Protein AF-A0A2G9N830-F1 (afdb_monomer)

Radius of gyration: 36.09 Å; Cα contacts (8 Å, |Δi|>4): 238; chains: 1; bounding box: 78×47×108 Å

Sequence (292 aa):
MVKRFIRKFRTKELSTWIDKLTFFRIFVLWTSAVVIFGLLFFVFSGESSYLVYSQSNEHVSTMVDSIYFSFVTATTTGFGDVVPVGFFKIMSVFEVVFGLILLAFVTSKIVSIKQDVILNEVYDISFSEKINRMRASLLLLRQNINKVIDKAETNSIKKREASEIYTYISSFEDMLTEIMGLIGTPEKHQFKKVVDPLETELIFNSVLQTFERFNELMQTLDKQGFEWRREVTISVVHRCLELNKELFDRLNSSKSLPEKKIADLNVQKNKAVDMIKIALSHKNKPLQRKLL

Nearest PDB structures (foldseek):
  8gjg-assembly1_A  TM=5.302E-01  e=1.100E-02  synthetic construct
  8gji-assembly1_A  TM=6.241E-01  e=3.877E-02  synthetic construct
  7sqc-assembly1_1F  TM=3.397E-01  e=1.168E+00  Chlamydomonas reinhardtii
  7p5j-assembly1_B  TM=1.651E-01  e=8.285E+00  Homo sapiens

Secondary structure (DSSP, 8-state):
-HHHHHTTS-HHHHHHHHHHS-HHHHHHHHHHHHHHHHHHHHHT--SSSEEEETTT-PBP--HHHHHHHHHHHHTT---SSEEEETTHHHHHHHHHHHHHHHHHHHHHHHHHHHHHHHHHHHHHHHHHHHHHHHHHHHHHHHHHHHHHHHHHHTT---HHHHHHHHHHHHHHHHHHHHHHHHHS---S-TT-PPPPHHHHHHHHHHHHHHHHHHHHHHHHHHHHT-----HHHHHHHHHHHHHHHHHHHHHHHHT-S-HHHHHHHHHHHHHHHHHHHHHHH-----------

Solvent-accessible surface area (backbone atoms only — not comparable to full-atom values): 16207 Å² total; per-residue (Å²): 117,69,76,66,55,63,75,62,64,45,67,74,58,55,47,59,52,56,68,71,50,53,64,68,58,47,46,49,51,41,53,48,49,31,50,49,50,4,47,48,54,47,73,65,45,50,98,74,24,34,44,27,30,64,87,79,70,42,70,65,84,49,58,67,60,28,28,48,47,29,44,34,41,30,69,67,64,55,87,61,54,58,45,62,34,60,64,40,48,59,53,49,53,52,43,36,55,52,32,43,55,39,48,50,51,43,54,49,46,55,52,50,54,51,49,54,52,51,50,44,51,52,50,51,51,53,50,51,52,50,52,50,50,52,45,49,52,46,51,51,50,44,54,54,49,49,56,50,40,57,29,42,76,68,71,64,65,47,78,68,58,56,58,43,54,46,52,54,51,49,55,47,39,54,50,52,52,56,51,44,63,66,74,65,61,88,62,94,54,100,68,74,72,78,69,54,45,66,60,52,52,52,46,52,51,45,51,50,53,40,48,45,50,51,40,51,39,54,51,50,31,55,77,69,68,52,85,66,87,44,69,70,40,52,54,43,54,52,50,38,54,52,51,52,50,53,49,48,55,43,51,73,71,63,67,52,55,59,67,68,58,52,51,56,51,50,53,52,47,51,56,43,52,52,53,41,52,53,62,70,68,60,73,82,73,81,75,75,77,79,85,123

Structure (mmCIF, N/CA/C/O backbone):
data_AF-A0A2G9N830-F1
#
_entry.id   AF-A0A2G9N830-F1
#
loop_
_atom_site.group_PDB
_atom_site.id
_atom_site.type_symbol
_atom_site.label_atom_id
_atom_site.label_alt_id
_atom_site.label_comp_id
_atom_site.label_asym_id
_atom_site.label_entity_id
_atom_site.label_seq_id
_atom_site.pdbx_PDB_ins_code
_atom_site.Cartn_x
_atom_site.Cartn_y
_atom_site.Cartn_z
_atom_site.occupancy
_atom_site.B_iso_or_equiv
_atom_site.auth_seq_id
_atom_site.auth_comp_id
_atom_site.auth_asym_id
_atom_site.auth_atom_id
_atom_site.pdbx_PDB_model_num
ATOM 1 N N . MET A 1 1 ? 21.995 33.393 -14.613 1.00 45.75 1 MET A N 1
ATOM 2 C CA . MET A 1 1 ? 20.879 33.122 -15.550 1.00 45.75 1 MET A CA 1
ATOM 3 C C . MET A 1 1 ? 20.684 31.620 -15.820 1.00 45.75 1 MET A C 1
ATOM 5 O O . MET A 1 1 ? 19.560 31.151 -15.723 1.00 45.75 1 MET A O 1
ATOM 9 N N . VAL A 1 2 ? 21.755 30.833 -15.995 1.00 45.62 2 VAL A N 1
ATOM 10 C CA . VAL A 1 2 ? 21.713 29.364 -16.221 1.00 45.62 2 VAL A CA 1
ATOM 11 C C . VAL A 1 2 ? 21.149 28.548 -15.036 1.00 45.62 2 VAL A C 1
ATOM 13 O O . VAL A 1 2 ? 20.312 27.669 -15.226 1.00 45.62 2 VAL A O 1
ATOM 16 N N . LYS A 1 3 ? 21.489 28.901 -13.784 1.00 43.50 3 LYS A N 1
ATOM 17 C CA . LYS A 1 3 ? 20.999 28.193 -12.574 1.00 43.50 3 LYS A CA 1
ATOM 18 C C . LYS A 1 3 ? 19.473 28.253 -12.372 1.00 43.50 3 LYS A C 1
ATOM 20 O O . LYS A 1 3 ? 18.911 27.400 -11.692 1.00 43.50 3 LYS A O 1
ATOM 25 N N . ARG A 1 4 ? 18.790 29.241 -12.966 1.00 42.25 4 ARG A N 1
ATOM 26 C CA . ARG A 1 4 ? 17.325 29.411 -12.879 1.00 42.25 4 ARG A CA 1
ATOM 27 C C . ARG A 1 4 ? 16.584 28.657 -13.993 1.00 42.25 4 ARG A C 1
ATOM 29 O O . ARG A 1 4 ? 15.420 28.320 -13.812 1.00 42.25 4 ARG A O 1
ATOM 3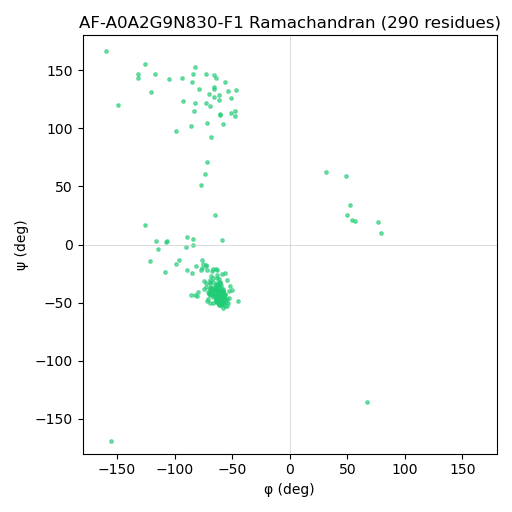6 N N . PHE A 1 5 ? 17.274 28.355 -15.094 1.00 39.09 5 PHE A N 1
ATOM 37 C CA . PHE A 1 5 ? 16.750 27.582 -16.221 1.00 39.09 5 PHE A CA 1
ATOM 38 C C . PHE A 1 5 ? 16.776 26.072 -15.922 1.00 39.09 5 PHE A C 1
ATOM 40 O O . PHE A 1 5 ? 15.784 25.381 -16.127 1.00 39.09 5 PHE A O 1
ATOM 47 N N . ILE A 1 6 ? 17.850 25.587 -15.287 1.00 48.31 6 ILE A N 1
ATOM 48 C CA . ILE A 1 6 ? 18.006 24.174 -14.892 1.00 48.31 6 ILE A CA 1
ATOM 49 C C . ILE A 1 6 ? 17.036 23.784 -13.762 1.00 48.31 6 ILE A C 1
ATOM 51 O O . ILE A 1 6 ? 16.488 22.689 -13.750 1.00 48.31 6 ILE A O 1
ATOM 55 N N . ARG A 1 7 ? 16.730 24.706 -12.841 1.00 43.94 7 ARG A N 1
ATOM 56 C CA . ARG A 1 7 ? 15.832 24.440 -11.702 1.00 43.94 7 ARG A CA 1
ATOM 57 C C . ARG A 1 7 ? 14.340 24.410 -12.078 1.00 43.94 7 ARG A C 1
ATOM 59 O O . ARG A 1 7 ? 13.524 23.961 -11.278 1.00 43.94 7 ARG A O 1
ATOM 66 N N . LYS A 1 8 ? 13.979 24.883 -13.280 1.00 40.59 8 LYS A N 1
ATOM 67 C CA . LYS A 1 8 ? 12.598 24.923 -13.799 1.00 40.59 8 LYS A CA 1
ATOM 68 C C . LYS A 1 8 ? 12.338 23.891 -14.905 1.00 40.59 8 LYS A C 1
ATOM 70 O O . LYS A 1 8 ? 11.203 23.794 -15.365 1.00 40.59 8 LYS A O 1
ATOM 75 N N . PHE A 1 9 ? 13.325 23.060 -15.258 1.00 45.34 9 PHE A N 1
ATOM 76 C CA . PHE A 1 9 ? 13.118 21.809 -15.999 1.00 45.34 9 PHE A CA 1
ATOM 77 C C . PHE A 1 9 ? 12.482 20.750 -15.071 1.00 45.34 9 PHE A C 1
ATOM 79 O O . PHE A 1 9 ? 13.057 19.733 -14.715 1.00 45.34 9 PHE A O 1
ATOM 86 N N . ARG A 1 10 ? 11.286 21.090 -14.579 1.00 50.09 10 ARG A N 1
ATOM 87 C CA . ARG A 1 10 ? 10.104 20.236 -14.430 1.00 50.09 10 ARG A CA 1
ATOM 88 C C . ARG A 1 10 ? 10.367 18.745 -14.162 1.00 50.09 10 ARG A C 1
ATOM 90 O O . ARG A 1 10 ? 9.899 17.890 -14.908 1.00 50.09 10 ARG A O 1
ATOM 97 N N . THR A 1 11 ? 11.015 18.421 -13.043 1.00 54.16 11 THR A N 1
ATOM 98 C CA . THR A 1 11 ? 11.140 17.031 -12.555 1.00 54.16 11 THR A CA 1
ATOM 99 C C . THR A 1 11 ? 9.781 16.330 -12.469 1.00 54.16 11 THR A C 1
ATOM 101 O O . THR A 1 11 ? 9.678 15.172 -12.845 1.00 54.16 11 THR A O 1
ATOM 104 N N . LYS A 1 12 ? 8.718 17.061 -12.099 1.00 51.84 12 LYS A N 1
ATOM 105 C CA . LYS A 1 12 ? 7.334 16.554 -12.051 1.00 51.84 12 LYS A CA 1
ATOM 106 C C . LYS A 1 12 ? 6.712 16.213 -13.408 1.00 51.84 12 LYS A C 1
ATOM 108 O O . LYS A 1 12 ? 5.749 15.459 -13.458 1.00 51.84 12 LYS A O 1
ATOM 113 N N . GLU A 1 13 ? 7.191 16.786 -14.505 1.00 58.47 13 GLU A N 1
ATOM 114 C CA . GLU A 1 13 ? 6.554 16.569 -15.812 1.00 58.47 13 GLU A CA 1
ATOM 115 C C . GLU A 1 13 ? 7.363 15.684 -16.746 1.00 58.47 13 GLU A C 1
ATOM 117 O O . GLU A 1 13 ? 6.780 15.022 -17.597 1.00 58.47 13 GLU A O 1
ATOM 122 N N . LEU A 1 14 ? 8.680 15.598 -16.543 1.00 60.91 14 LEU A N 1
ATOM 123 C CA . LEU A 1 14 ? 9.459 14.513 -17.126 1.00 60.91 14 LEU A CA 1
ATOM 124 C C . LEU A 1 14 ? 9.103 13.176 -16.452 1.00 60.91 14 LEU A C 1
ATOM 126 O O . LEU A 1 14 ? 8.906 12.188 -17.154 1.00 60.91 14 LEU A O 1
ATOM 130 N N . SER A 1 15 ? 8.939 13.158 -15.116 1.00 60.84 15 SER A N 1
ATOM 131 C CA . SER A 1 15 ? 8.539 11.947 -14.384 1.00 60.84 15 SER A CA 1
ATOM 132 C C . SER A 1 15 ? 7.180 11.439 -14.858 1.00 60.84 15 SER A C 1
ATOM 134 O O . SER A 1 15 ? 7.085 10.318 -15.333 1.00 60.84 15 SER A O 1
ATOM 136 N N . THR A 1 16 ? 6.155 12.299 -14.888 1.00 64.62 16 THR A N 1
ATOM 137 C CA . THR A 1 16 ? 4.801 11.888 -15.302 1.00 64.62 16 THR A CA 1
ATOM 138 C C . THR A 1 16 ? 4.716 11.438 -16.760 1.00 64.62 16 THR A C 1
ATOM 140 O O . THR A 1 16 ? 3.779 10.726 -17.122 1.00 64.62 16 THR A O 1
ATOM 143 N N . TRP A 1 17 ? 5.663 11.832 -17.615 1.00 68.56 17 TRP A N 1
ATOM 144 C CA . TRP A 1 17 ? 5.744 11.341 -18.989 1.00 68.56 17 TRP A CA 1
ATOM 145 C C . TRP A 1 17 ? 6.412 9.961 -19.070 1.00 68.56 17 TRP A C 1
ATOM 147 O O . TRP A 1 17 ? 5.877 9.066 -19.724 1.00 68.56 17 TRP A O 1
ATOM 157 N N . ILE A 1 18 ? 7.517 9.756 -18.345 1.00 68.31 18 ILE A N 1
ATOM 158 C CA . ILE A 1 18 ? 8.199 8.454 -18.222 1.00 68.31 18 ILE A CA 1
ATOM 159 C C . ILE A 1 18 ? 7.295 7.424 -17.517 1.00 68.31 18 ILE A C 1
ATOM 161 O O . ILE A 1 18 ? 7.262 6.248 -17.891 1.00 68.31 18 ILE A O 1
ATOM 165 N N . ASP A 1 19 ? 6.487 7.861 -16.552 1.00 69.81 19 ASP A N 1
ATOM 166 C CA . ASP A 1 19 ? 5.554 7.008 -15.815 1.00 69.81 19 ASP A CA 1
ATOM 167 C C . ASP A 1 19 ? 4.484 6.404 -16.736 1.00 69.81 19 ASP A C 1
ATOM 169 O O . ASP A 1 19 ? 4.162 5.219 -16.617 1.00 69.81 19 ASP A O 1
ATOM 173 N N . LYS A 1 20 ? 4.010 7.174 -17.725 1.00 76.69 20 LYS A N 1
ATOM 174 C CA . LYS A 1 20 ? 3.011 6.736 -18.719 1.00 76.69 20 LYS A CA 1
ATOM 175 C C . LYS A 1 20 ? 3.556 5.746 -19.746 1.00 76.69 20 LYS A C 1
ATOM 177 O O . LYS A 1 20 ? 2.777 5.035 -20.384 1.00 76.69 20 LYS A O 1
ATOM 182 N N . LEU A 1 21 ? 4.871 5.703 -19.949 1.00 82.06 21 LEU A N 1
ATOM 183 C CA . LEU A 1 21 ? 5.490 4.750 -20.860 1.00 82.06 21 LEU A CA 1
ATOM 184 C C . LEU A 1 21 ? 5.665 3.402 -20.157 1.00 82.06 21 LEU A C 1
ATOM 186 O O . LEU A 1 21 ? 6.321 3.282 -19.124 1.00 82.06 21 LEU A O 1
ATOM 190 N N . THR A 1 22 ? 5.077 2.357 -20.734 1.00 87.19 22 THR A N 1
ATOM 191 C CA . THR A 1 22 ? 5.283 0.976 -20.281 1.00 87.19 22 THR A CA 1
ATOM 192 C C . THR A 1 22 ? 6.733 0.556 -20.506 1.00 87.19 22 THR A C 1
ATOM 194 O O . THR A 1 22 ? 7.302 0.908 -21.542 1.00 87.19 22 THR A O 1
ATOM 197 N N . PHE A 1 23 ? 7.280 -0.278 -19.618 1.00 89.69 23 PHE A N 1
ATOM 198 C CA . PHE A 1 23 ? 8.624 -0.857 -19.754 1.00 89.69 23 PHE A CA 1
ATOM 199 C C . PHE A 1 23 ? 8.902 -1.389 -21.169 1.00 89.69 23 PHE A C 1
ATOM 201 O O . PHE A 1 23 ? 9.892 -1.008 -21.787 1.00 89.69 23 PHE A O 1
ATOM 208 N N . PHE A 1 24 ? 7.974 -2.179 -21.719 1.00 91.12 24 PHE A N 1
ATOM 209 C CA . PHE A 1 24 ? 8.122 -2.778 -23.046 1.00 91.12 24 PHE A CA 1
ATOM 210 C C . PHE A 1 24 ? 8.301 -1.736 -24.160 1.00 91.12 24 PHE A C 1
ATOM 212 O O . PHE A 1 24 ? 9.145 -1.907 -25.028 1.00 91.12 24 PHE A O 1
ATOM 219 N N . ARG A 1 25 ? 7.573 -0.612 -24.112 1.00 92.19 25 ARG A N 1
ATOM 220 C CA . ARG A 1 25 ? 7.726 0.475 -25.096 1.00 92.19 25 ARG A CA 1
ATOM 221 C C . ARG A 1 25 ? 9.110 1.116 -25.029 1.00 92.19 25 ARG A C 1
ATOM 223 O O . ARG A 1 25 ? 9.698 1.358 -26.072 1.00 92.19 25 ARG A O 1
ATOM 230 N N . ILE A 1 26 ? 9.633 1.377 -23.830 1.00 92.50 26 ILE A N 1
ATOM 231 C CA . ILE A 1 26 ? 10.968 1.978 -23.661 1.00 92.50 26 ILE A CA 1
ATOM 232 C C . ILE A 1 26 ? 12.048 1.000 -24.139 1.00 92.50 26 ILE A C 1
ATOM 234 O O . ILE A 1 26 ? 12.969 1.396 -24.846 1.00 92.50 26 ILE A O 1
ATOM 238 N N . PHE A 1 27 ? 11.898 -0.286 -23.817 1.00 94.31 27 PHE A N 1
ATOM 239 C CA . PHE A 1 27 ? 12.799 -1.338 -24.280 1.00 94.31 27 PHE A CA 1
ATOM 240 C C . PHE A 1 27 ? 12.792 -1.481 -25.811 1.00 94.31 27 PHE A C 1
ATOM 242 O O . PHE A 1 27 ? 13.849 -1.553 -26.437 1.00 94.31 27 PHE A O 1
ATOM 249 N N . VAL A 1 28 ? 11.610 -1.446 -26.436 1.00 95.62 28 VAL A N 1
ATOM 250 C CA . VAL A 1 28 ? 11.476 -1.443 -27.900 1.00 95.62 28 VAL A CA 1
ATOM 251 C C . VAL A 1 28 ? 12.093 -0.183 -28.512 1.00 95.62 28 VAL A C 1
ATOM 253 O O . VAL A 1 28 ? 12.787 -0.283 -29.514 1.00 95.62 28 VAL A O 1
ATOM 256 N N . LEU A 1 29 ? 11.921 0.994 -27.903 1.00 95.06 29 LEU A N 1
ATOM 257 C CA . LEU A 1 29 ? 12.567 2.220 -28.382 1.00 95.06 29 LEU A CA 1
ATOM 258 C C . LEU A 1 29 ? 14.095 2.116 -28.323 1.00 95.06 29 LEU A C 1
ATOM 260 O O . LEU A 1 29 ? 14.755 2.438 -29.307 1.00 95.06 29 LEU A O 1
ATOM 264 N N . TRP A 1 30 ? 14.653 1.615 -27.217 1.00 96.12 30 TRP A N 1
ATOM 265 C CA . TRP A 1 30 ? 16.096 1.411 -27.078 1.00 96.12 30 TRP A CA 1
ATOM 266 C C . TRP A 1 30 ? 16.636 0.420 -28.118 1.00 96.12 30 TRP A C 1
ATOM 268 O O . TRP A 1 30 ? 17.555 0.753 -28.860 1.00 96.12 30 TRP A O 1
ATOM 278 N N . THR A 1 31 ? 16.016 -0.757 -28.243 1.00 96.62 31 THR A N 1
ATOM 279 C CA . THR A 1 31 ? 16.423 -1.764 -29.243 1.00 96.62 31 THR A CA 1
ATOM 280 C C . THR A 1 31 ? 16.265 -1.255 -30.675 1.00 96.62 31 THR A C 1
ATOM 282 O O . THR A 1 31 ? 17.149 -1.471 -31.498 1.00 96.62 31 THR A O 1
ATOM 285 N N . SER A 1 32 ? 15.189 -0.522 -30.978 1.00 96.81 32 SER A N 1
ATOM 286 C CA . SER A 1 32 ? 14.999 0.083 -32.299 1.00 96.81 32 SER A CA 1
ATOM 287 C C . SER A 1 32 ? 16.062 1.133 -32.609 1.00 96.81 32 SER A C 1
ATOM 289 O O . SER A 1 32 ? 16.542 1.175 -33.735 1.00 96.81 32 SER A O 1
ATOM 291 N N . ALA A 1 33 ? 16.485 1.933 -31.622 1.00 96.56 33 ALA A N 1
ATOM 292 C CA . ALA A 1 33 ? 17.555 2.907 -31.802 1.00 96.56 33 ALA A CA 1
ATOM 293 C C . ALA A 1 33 ? 18.877 2.214 -32.156 1.00 96.56 33 ALA A C 1
ATOM 295 O O . ALA A 1 33 ? 19.518 2.623 -33.117 1.00 96.56 33 ALA A O 1
ATOM 296 N N . VAL A 1 34 ? 19.230 1.131 -31.453 1.00 97.69 34 VAL A N 1
ATOM 297 C CA . VAL A 1 34 ? 20.406 0.301 -31.776 1.00 97.69 34 VAL A CA 1
ATOM 298 C C . VAL A 1 34 ? 20.315 -0.236 -33.207 1.00 97.69 34 VAL A C 1
ATOM 300 O O . VAL A 1 34 ? 21.214 -0.045 -34.016 1.00 97.69 34 VAL A O 1
ATOM 303 N N . VAL A 1 35 ? 19.192 -0.847 -33.587 1.00 97.88 35 VAL A N 1
ATOM 304 C CA . VAL A 1 35 ? 19.038 -1.372 -34.955 1.00 97.88 35 VAL A CA 1
ATOM 305 C C . VAL A 1 35 ? 19.131 -0.255 -36.003 1.00 97.88 35 VAL A C 1
ATOM 307 O O . VAL A 1 35 ? 19.761 -0.448 -37.039 1.00 97.88 35 VAL A O 1
ATOM 310 N N . ILE A 1 36 ? 18.555 0.922 -35.737 1.00 97.94 36 ILE A N 1
ATOM 311 C CA . ILE A 1 36 ? 18.630 2.082 -36.634 1.00 97.94 36 ILE A CA 1
ATOM 312 C C . ILE A 1 36 ? 20.075 2.563 -36.780 1.00 97.94 36 ILE A C 1
ATOM 314 O O . ILE A 1 36 ? 20.516 2.751 -37.908 1.00 97.94 36 ILE A O 1
ATOM 318 N N . PHE A 1 37 ? 20.830 2.733 -35.692 1.00 97.38 37 PHE A N 1
ATOM 319 C CA . PHE A 1 37 ? 22.238 3.133 -35.780 1.00 97.38 37 PHE A CA 1
ATOM 320 C C . PHE A 1 37 ? 23.078 2.092 -36.524 1.00 97.38 37 PHE A C 1
ATOM 322 O O . PHE A 1 37 ? 23.812 2.463 -37.436 1.00 97.38 37 PHE A O 1
ATOM 329 N N . GLY A 1 38 ? 22.900 0.800 -36.239 1.00 97.50 38 GLY A N 1
ATOM 330 C CA . GLY A 1 38 ? 23.544 -0.281 -36.992 1.00 97.50 38 GLY A CA 1
ATOM 331 C C . GLY A 1 38 ? 23.243 -0.236 -38.494 1.00 97.50 38 GLY A C 1
ATOM 332 O O . GLY A 1 38 ? 24.150 -0.368 -39.315 1.00 97.50 38 GLY A O 1
ATOM 333 N N . LEU A 1 39 ? 21.986 0.029 -38.868 1.00 97.56 39 LEU A N 1
ATOM 334 C CA . LEU A 1 39 ? 21.589 0.242 -40.263 1.00 97.56 39 LEU A CA 1
ATOM 335 C C . LEU A 1 39 ? 22.222 1.502 -40.867 1.00 97.56 39 LEU A C 1
ATOM 337 O O . LEU A 1 39 ? 22.629 1.471 -42.025 1.00 97.56 39 LEU A O 1
ATOM 341 N N . LEU A 1 40 ? 22.335 2.593 -40.104 1.00 96.88 40 LEU A N 1
ATOM 342 C CA . LEU A 1 40 ? 23.008 3.813 -40.554 1.00 96.88 40 LEU A CA 1
ATOM 343 C C . LEU A 1 40 ? 24.497 3.549 -40.823 1.00 96.88 40 LEU A C 1
ATOM 345 O O . LEU A 1 40 ? 24.987 3.948 -41.876 1.00 96.88 40 LEU A O 1
ATOM 349 N N . PHE A 1 41 ? 25.203 2.836 -39.938 1.00 96.94 41 PHE A N 1
ATOM 350 C CA . PHE A 1 41 ? 26.601 2.450 -40.178 1.00 96.94 41 PHE A CA 1
ATOM 351 C C . PHE A 1 41 ? 26.751 1.579 -41.426 1.00 96.94 41 PHE A C 1
ATOM 353 O O . PHE A 1 41 ? 27.693 1.769 -42.188 1.00 96.94 41 PHE A O 1
ATOM 360 N N . PHE A 1 42 ? 25.814 0.659 -41.662 1.00 96.38 42 PHE A N 1
ATOM 361 C CA . PHE A 1 42 ? 25.848 -0.212 -42.832 1.00 96.38 42 PHE A CA 1
ATOM 362 C C . PHE A 1 42 ? 25.589 0.551 -44.142 1.00 96.38 42 PHE A C 1
ATOM 364 O O . PHE A 1 42 ? 26.368 0.443 -45.085 1.00 96.38 42 PHE A O 1
ATOM 371 N N . VAL A 1 43 ? 24.515 1.348 -44.204 1.00 96.00 43 VAL A N 1
ATOM 372 C CA . VAL A 1 43 ? 24.078 2.034 -45.436 1.00 96.00 43 VAL A CA 1
ATOM 373 C C . VAL A 1 43 ? 24.990 3.202 -45.810 1.00 96.00 43 VAL A C 1
ATOM 375 O O . VAL A 1 43 ? 25.223 3.433 -46.994 1.00 96.00 43 VAL A O 1
ATOM 378 N N . PHE A 1 44 ? 25.510 3.943 -44.828 1.00 94.50 44 PHE A N 1
ATOM 379 C CA . PHE A 1 44 ? 26.394 5.087 -45.077 1.00 94.50 44 PHE A CA 1
ATOM 380 C C . PHE A 1 44 ? 27.879 4.708 -45.156 1.00 94.50 44 PHE A C 1
ATOM 382 O O . PHE A 1 44 ? 28.725 5.601 -45.222 1.00 94.50 44 PHE A O 1
ATOM 389 N N . SER A 1 45 ? 28.208 3.412 -45.131 1.00 93.81 45 SER A N 1
ATOM 390 C CA . SER A 1 45 ? 29.586 2.949 -45.293 1.00 93.81 45 SER A CA 1
ATOM 391 C C . SER A 1 45 ? 30.079 3.272 -46.705 1.00 93.81 45 SER A C 1
ATOM 393 O O . SER A 1 45 ? 29.430 2.936 -47.696 1.00 93.81 45 SER A O 1
ATOM 395 N N . GLY A 1 46 ? 31.226 3.938 -46.804 1.00 90.19 46 GLY A N 1
ATOM 396 C CA . GLY A 1 46 ? 31.842 4.331 -48.069 1.00 90.19 46 GLY A CA 1
ATOM 397 C C . GLY A 1 46 ? 33.353 4.505 -47.937 1.00 90.19 46 GLY A C 1
ATOM 398 O O . GLY A 1 46 ? 33.943 4.159 -46.918 1.00 90.19 46 GLY A O 1
ATOM 399 N N . GLU A 1 47 ? 33.997 5.074 -48.957 1.00 85.00 47 GLU A N 1
ATOM 400 C CA . GLU A 1 47 ? 35.468 5.160 -49.022 1.00 85.00 47 GLU A CA 1
ATOM 401 C C . GLU A 1 47 ? 36.091 6.007 -47.898 1.00 85.00 47 GLU A C 1
ATOM 403 O O . GLU A 1 47 ? 37.189 5.718 -47.432 1.00 85.00 47 GLU A O 1
ATOM 408 N N . SER A 1 48 ? 35.396 7.051 -47.436 1.00 89.25 48 SER A N 1
ATOM 409 C CA . SER A 1 48 ? 35.923 8.000 -46.444 1.00 89.25 48 SER A CA 1
ATOM 410 C C . SER A 1 48 ? 35.471 7.729 -45.007 1.00 89.25 48 SER A C 1
ATOM 412 O O . SER A 1 48 ? 36.040 8.290 -44.069 1.00 89.25 48 SER A O 1
ATOM 414 N N . SER A 1 49 ? 34.416 6.935 -44.808 1.00 94.31 49 SER A N 1
ATOM 415 C CA . SER A 1 49 ? 33.830 6.639 -43.495 1.00 94.31 49 SER A CA 1
ATOM 416 C C . SER A 1 49 ? 33.231 5.241 -43.497 1.00 94.31 49 SER A C 1
ATOM 418 O O . SER A 1 49 ? 32.350 4.946 -44.300 1.00 94.31 49 SER A O 1
ATOM 420 N N . TYR A 1 50 ? 33.734 4.385 -42.614 1.00 96.38 50 TYR A N 1
ATOM 421 C CA . TYR A 1 50 ? 33.407 2.963 -42.574 1.00 96.38 50 TYR A CA 1
ATOM 422 C C . TYR A 1 50 ? 33.724 2.375 -41.195 1.00 96.38 50 TYR A C 1
ATOM 424 O O . TYR A 1 50 ? 34.406 2.996 -40.374 1.00 96.38 50 TYR A O 1
ATOM 432 N N . LEU A 1 51 ? 33.213 1.172 -40.940 1.00 97.25 51 LEU A N 1
ATOM 433 C CA . LEU A 1 51 ? 33.624 0.335 -39.814 1.00 97.25 51 LEU A CA 1
ATOM 434 C C . LEU A 1 51 ? 34.721 -0.632 -40.276 1.00 97.25 51 LEU A C 1
ATOM 436 O O . LEU A 1 51 ? 34.677 -1.127 -41.405 1.00 97.25 51 LEU A O 1
ATOM 440 N N . VAL A 1 52 ? 35.691 -0.908 -3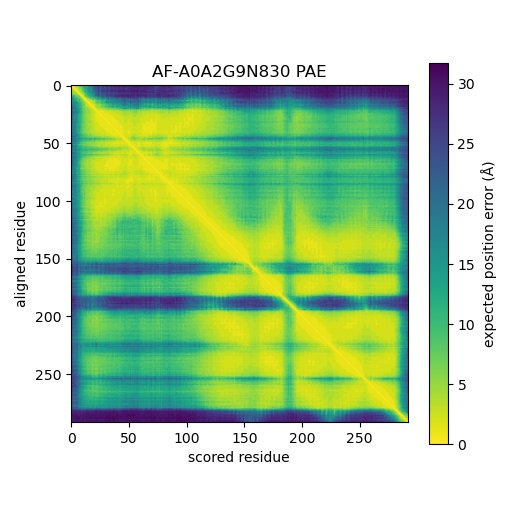9.407 1.00 96.88 52 VAL A N 1
ATOM 441 C CA . VAL A 1 52 ? 36.815 -1.808 -39.699 1.00 96.88 52 VAL A CA 1
ATOM 442 C C . VAL A 1 52 ? 37.014 -2.813 -38.568 1.00 96.88 52 VAL A C 1
ATOM 444 O O . VAL A 1 52 ? 36.848 -2.467 -37.396 1.00 96.88 52 VAL A O 1
ATOM 447 N N . TYR A 1 53 ? 37.389 -4.043 -38.916 1.00 97.06 53 TYR A N 1
ATOM 448 C CA . TYR A 1 53 ? 37.859 -5.032 -37.951 1.00 97.06 53 TYR A CA 1
ATOM 449 C C . TYR A 1 53 ? 39.263 -4.678 -37.466 1.00 97.06 53 TYR A C 1
ATOM 451 O O . TYR A 1 53 ? 40.202 -4.623 -38.257 1.00 97.06 53 TYR A O 1
ATOM 459 N N . SER A 1 54 ? 39.441 -4.498 -36.160 1.00 93.12 54 SER A N 1
ATOM 460 C CA . SER A 1 54 ? 40.711 -4.041 -35.580 1.00 93.12 54 SER A CA 1
ATOM 461 C C . SER A 1 54 ? 41.880 -5.008 -35.796 1.00 93.12 54 SER A C 1
ATOM 463 O O . SER A 1 54 ? 43.030 -4.582 -35.780 1.00 93.12 54 SER A O 1
ATOM 465 N N . GLN A 1 55 ? 41.611 -6.309 -35.971 1.00 92.06 55 GLN A N 1
ATOM 466 C CA . GLN A 1 55 ? 42.661 -7.319 -36.165 1.00 92.06 55 GLN A CA 1
ATOM 467 C C . GLN A 1 55 ? 43.102 -7.459 -37.627 1.00 92.06 55 GLN A C 1
ATOM 469 O O . GLN A 1 55 ? 44.298 -7.566 -37.886 1.00 92.06 55 GLN A O 1
ATOM 474 N N . SER A 1 56 ? 42.159 -7.475 -38.575 1.00 91.31 56 SER A N 1
ATOM 475 C CA . SER A 1 56 ? 42.459 -7.671 -40.002 1.00 91.31 56 SER A CA 1
ATOM 476 C C . SER A 1 56 ? 42.581 -6.362 -40.786 1.00 91.31 56 SER A C 1
ATOM 478 O O . SER A 1 56 ? 43.079 -6.373 -41.907 1.00 91.31 56 SER A O 1
ATOM 480 N N . ASN A 1 57 ? 42.155 -5.232 -40.209 1.00 89.38 57 ASN A N 1
ATOM 481 C CA . ASN A 1 57 ? 41.963 -3.952 -40.898 1.00 89.38 57 ASN A CA 1
ATOM 482 C C . ASN A 1 57 ? 41.039 -4.042 -42.130 1.00 89.38 57 ASN A C 1
ATOM 484 O O . ASN A 1 57 ? 41.066 -3.169 -42.998 1.00 89.38 57 ASN A O 1
ATOM 488 N N . GLU A 1 58 ? 40.200 -5.077 -42.207 1.00 92.38 58 GLU A N 1
ATOM 489 C CA . GLU A 1 58 ? 39.225 -5.249 -43.281 1.00 92.38 58 GLU A CA 1
ATOM 490 C C . GLU A 1 58 ? 37.943 -4.466 -42.995 1.00 92.38 58 GLU A C 1
ATOM 492 O O . GLU A 1 58 ? 37.508 -4.333 -41.846 1.00 92.38 58 GLU A O 1
ATOM 497 N N . HIS A 1 59 ? 37.314 -3.965 -44.058 1.00 93.50 59 HIS A N 1
ATOM 498 C CA . HIS A 1 59 ? 36.034 -3.272 -43.960 1.00 93.50 59 HIS A CA 1
ATOM 499 C C . HIS A 1 59 ? 34.935 -4.230 -43.498 1.00 93.50 59 HIS A C 1
ATOM 501 O O . HIS A 1 59 ? 34.766 -5.323 -44.044 1.00 93.50 59 HIS A O 1
ATOM 507 N N . VAL A 1 60 ? 34.128 -3.779 -42.541 1.00 94.06 60 VAL A N 1
ATOM 508 C CA . VAL A 1 60 ? 32.908 -4.489 -42.159 1.00 94.06 60 VAL A CA 1
ATOM 509 C C . VAL A 1 60 ? 31.907 -4.384 -43.307 1.00 94.06 60 VAL A C 1
ATOM 511 O O . VAL A 1 60 ? 31.498 -3.289 -43.693 1.00 94.06 60 VAL A O 1
ATOM 514 N N . SER A 1 61 ? 31.517 -5.533 -43.856 1.00 89.81 61 SER A N 1
ATOM 515 C CA . SER A 1 61 ? 30.643 -5.630 -45.032 1.00 89.81 61 SER A CA 1
ATOM 516 C C . SER A 1 61 ? 29.285 -6.265 -44.739 1.00 89.81 61 SER A C 1
ATOM 518 O O . SER A 1 61 ? 28.435 -6.313 -45.628 1.00 89.81 61 SER A O 1
ATOM 520 N N . THR A 1 62 ? 29.044 -6.735 -43.510 1.00 94.75 62 THR A N 1
ATOM 521 C CA . THR A 1 62 ? 27.758 -7.324 -43.126 1.00 94.75 62 THR A CA 1
ATOM 522 C C . THR A 1 62 ? 26.935 -6.366 -42.264 1.00 94.75 62 THR A C 1
ATOM 524 O O . THR A 1 62 ? 27.439 -5.647 -41.394 1.00 94.75 62 THR A O 1
ATOM 527 N N . MET A 1 63 ? 25.621 -6.372 -42.496 1.00 96.12 63 MET A N 1
ATOM 528 C CA . MET A 1 63 ? 24.661 -5.618 -41.686 1.00 96.12 63 MET A CA 1
ATOM 529 C C . MET A 1 63 ? 24.637 -6.115 -40.236 1.00 96.12 63 MET A C 1
ATOM 531 O O . MET A 1 63 ? 24.462 -5.320 -39.315 1.00 96.12 63 MET A O 1
ATOM 535 N N . VAL A 1 64 ? 24.822 -7.421 -40.028 1.00 97.00 64 VAL A N 1
ATOM 536 C CA . VAL A 1 64 ? 24.815 -8.036 -38.695 1.00 97.00 64 VAL A CA 1
ATOM 537 C C . VAL A 1 64 ? 25.972 -7.504 -37.857 1.00 97.00 64 VAL A C 1
ATOM 539 O O . VAL A 1 64 ? 25.743 -7.102 -36.721 1.00 97.00 64 VAL A O 1
ATOM 542 N N . ASP A 1 65 ? 27.171 -7.401 -38.429 1.00 97.06 65 ASP A N 1
ATOM 543 C CA . ASP A 1 65 ? 28.352 -6.888 -37.726 1.00 97.06 65 ASP A CA 1
ATOM 544 C C . ASP A 1 65 ? 28.246 -5.380 -37.443 1.00 97.06 65 ASP A C 1
ATOM 546 O O . ASP A 1 65 ? 28.713 -4.896 -36.412 1.00 97.06 65 ASP A O 1
ATOM 550 N N . SER A 1 66 ? 27.546 -4.631 -38.304 1.00 97.50 66 SER A N 1
ATOM 551 C CA . SER A 1 66 ? 27.238 -3.213 -38.058 1.00 97.50 66 SER A CA 1
ATOM 552 C C . SER A 1 66 ? 26.229 -3.027 -36.914 1.00 97.50 66 SER A C 1
ATOM 554 O O . SER A 1 66 ? 26.387 -2.133 -36.082 1.00 97.50 66 SER A O 1
ATOM 556 N N . ILE A 1 67 ? 25.208 -3.891 -36.826 1.00 97.94 67 ILE A N 1
ATOM 557 C CA . ILE A 1 67 ? 24.269 -3.923 -35.690 1.00 97.94 67 ILE A CA 1
ATOM 558 C C . ILE A 1 67 ? 24.969 -4.397 -34.417 1.00 97.94 67 ILE A C 1
ATOM 560 O O . ILE A 1 67 ? 24.700 -3.864 -33.343 1.00 97.94 67 ILE A O 1
ATOM 564 N N . TYR A 1 68 ? 25.878 -5.365 -34.520 1.00 98.00 68 TYR A N 1
ATOM 565 C CA . TYR A 1 68 ? 26.704 -5.808 -33.405 1.00 98.00 68 TYR A CA 1
ATOM 566 C C . TYR A 1 68 ? 27.545 -4.655 -32.852 1.00 98.00 68 TYR A C 1
ATOM 568 O O . TYR A 1 68 ? 27.455 -4.387 -31.654 1.00 98.00 68 TYR A O 1
ATOM 576 N N . PHE A 1 69 ? 28.270 -3.929 -33.716 1.00 98.12 69 PHE A N 1
ATOM 577 C CA . PHE A 1 69 ? 29.021 -2.730 -33.333 1.00 98.12 69 PHE A CA 1
ATOM 578 C C . PHE A 1 69 ? 28.115 -1.726 -32.611 1.00 98.12 69 PHE A C 1
ATOM 580 O O . PHE A 1 69 ? 28.408 -1.318 -31.488 1.00 98.12 69 PHE A O 1
ATOM 587 N N . SER A 1 70 ? 26.963 -1.416 -33.208 1.00 98.00 70 SER A N 1
ATOM 588 C CA . SER A 1 70 ? 25.978 -0.509 -32.623 1.00 98.00 70 SER A CA 1
ATOM 589 C C . SER A 1 70 ? 25.505 -0.961 -31.235 1.00 98.00 70 SER A C 1
ATOM 591 O O . SER A 1 70 ? 25.460 -0.174 -30.288 1.00 98.00 70 SER A O 1
ATOM 593 N N . PHE A 1 71 ? 25.222 -2.254 -31.063 1.00 98.00 71 PHE A N 1
ATOM 594 C CA . PHE A 1 71 ? 24.809 -2.814 -29.780 1.00 98.00 71 PHE A CA 1
ATOM 595 C C . PHE A 1 71 ? 25.899 -2.644 -28.718 1.00 98.00 71 PHE A C 1
ATOM 597 O O . PHE A 1 71 ? 25.620 -2.087 -27.657 1.00 98.00 71 PHE A O 1
ATOM 604 N N . VAL A 1 72 ? 27.140 -3.060 -29.001 1.00 97.69 72 VAL A N 1
ATOM 605 C CA . VAL A 1 72 ? 28.244 -2.975 -28.026 1.00 97.69 72 VAL A CA 1
ATOM 606 C C . VAL A 1 72 ? 28.660 -1.532 -27.733 1.00 97.69 72 VAL A C 1
ATOM 608 O O . VAL A 1 72 ? 29.137 -1.244 -26.632 1.00 97.69 72 VAL A O 1
ATOM 611 N N . THR A 1 73 ? 28.460 -0.610 -28.678 1.00 97.31 73 THR A N 1
ATOM 612 C CA . THR A 1 73 ? 28.642 0.831 -28.477 1.00 97.31 73 THR A CA 1
ATOM 613 C C . THR A 1 73 ? 27.531 1.416 -27.600 1.00 97.31 73 THR A C 1
ATOM 615 O O . THR A 1 73 ? 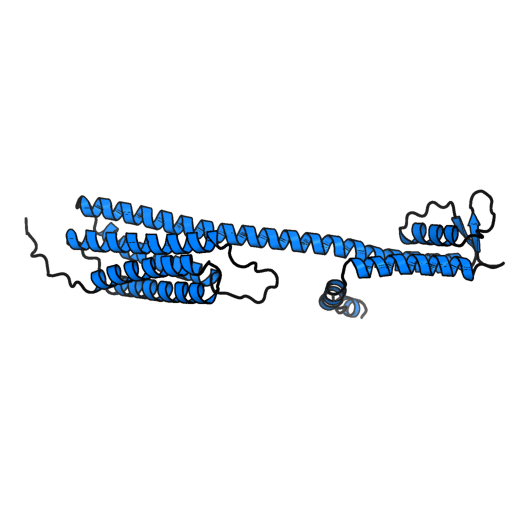27.829 2.081 -26.606 1.00 97.31 73 THR A O 1
ATOM 618 N N . ALA A 1 74 ? 26.260 1.122 -27.887 1.00 96.81 74 ALA A N 1
ATOM 619 C CA . ALA A 1 74 ? 25.111 1.620 -27.127 1.00 96.81 74 ALA A CA 1
ATOM 620 C C . ALA A 1 74 ? 25.039 1.071 -25.690 1.00 96.81 74 ALA A C 1
ATOM 622 O O . ALA A 1 74 ? 24.533 1.753 -24.796 1.00 96.81 74 ALA A O 1
ATOM 623 N N . THR A 1 75 ? 25.559 -0.137 -25.445 1.00 95.56 75 THR A N 1
ATOM 624 C CA . THR A 1 75 ? 25.710 -0.714 -24.097 1.00 95.56 75 THR A CA 1
ATOM 625 C C . THR A 1 75 ? 26.985 -0.265 -23.386 1.00 95.56 75 THR A C 1
ATOM 627 O O . THR A 1 75 ? 27.218 -0.675 -22.249 1.00 95.56 75 THR A O 1
ATOM 630 N N . THR A 1 76 ? 27.825 0.560 -24.022 1.00 94.88 76 THR A N 1
ATOM 631 C CA . THR A 1 76 ? 29.160 0.971 -23.539 1.00 94.88 76 THR A CA 1
ATOM 632 C C . THR A 1 76 ? 30.121 -0.178 -23.246 1.00 94.88 76 THR A C 1
ATOM 634 O O . THR A 1 76 ? 31.100 -0.007 -22.526 1.00 94.88 76 THR A O 1
ATOM 637 N N . THR A 1 77 ? 29.856 -1.355 -23.810 1.00 96.50 77 THR A N 1
ATOM 638 C CA . THR A 1 77 ? 30.740 -2.511 -23.674 1.00 96.50 77 THR A CA 1
ATOM 639 C C . THR A 1 77 ? 32.018 -2.300 -24.475 1.00 96.50 77 THR A C 1
ATOM 641 O O . THR A 1 77 ? 33.101 -2.514 -23.944 1.00 96.50 77 THR A O 1
ATOM 644 N N . GLY A 1 78 ? 31.880 -1.851 -25.729 1.00 93.62 78 GLY A N 1
ATOM 645 C CA . GLY A 1 78 ? 32.985 -1.393 -26.570 1.00 93.62 78 GLY A CA 1
ATOM 646 C C . GLY A 1 78 ? 34.183 -2.342 -26.615 1.00 93.62 78 GLY A C 1
ATOM 647 O O . GLY A 1 78 ? 35.285 -1.927 -26.270 1.00 93.62 78 GLY A O 1
ATOM 648 N N . PHE A 1 79 ? 33.985 -3.592 -27.048 1.00 96.19 79 PHE A N 1
ATOM 649 C CA . PHE A 1 79 ? 35.055 -4.601 -27.092 1.00 96.19 79 PHE A CA 1
ATOM 650 C C . PHE A 1 79 ? 36.288 -4.169 -27.904 1.00 96.19 79 PHE A C 1
ATOM 652 O O . PHE A 1 79 ? 37.388 -4.652 -27.644 1.00 96.19 79 PHE A O 1
ATOM 659 N N . GLY A 1 80 ? 36.118 -3.246 -28.857 1.00 94.44 80 GLY A N 1
ATOM 660 C CA . GLY A 1 80 ? 37.210 -2.680 -29.654 1.00 94.44 80 GLY A CA 1
ATOM 661 C C . GLY A 1 80 ? 37.678 -3.585 -30.794 1.00 94.44 80 GLY A C 1
ATOM 662 O O . GLY A 1 80 ? 38.692 -3.304 -31.423 1.00 94.44 80 GLY A O 1
ATOM 663 N N . ASP A 1 81 ? 36.944 -4.656 -31.070 1.00 96.31 81 ASP A N 1
ATOM 664 C CA . ASP A 1 81 ? 37.104 -5.570 -32.201 1.00 96.31 81 ASP A CA 1
ATOM 665 C C . ASP A 1 81 ? 36.611 -4.972 -33.526 1.00 96.31 81 ASP A C 1
ATOM 667 O O . ASP A 1 81 ? 37.193 -5.249 -34.574 1.00 96.31 81 ASP A O 1
ATOM 671 N N . VAL A 1 82 ? 35.599 -4.105 -33.466 1.00 97.38 82 VAL A N 1
ATOM 672 C CA . VAL A 1 82 ? 35.142 -3.260 -34.573 1.00 97.38 82 VAL A CA 1
ATOM 673 C C . VAL A 1 82 ? 35.258 -1.794 -34.168 1.00 97.38 82 VAL A C 1
ATOM 675 O O . VAL A 1 82 ? 34.808 -1.407 -33.087 1.00 97.38 82 VAL A O 1
ATOM 678 N N . VAL A 1 83 ? 35.857 -0.961 -35.025 1.00 96.75 83 VAL A N 1
ATOM 679 C CA . VAL A 1 83 ? 36.073 0.468 -34.740 1.00 96.75 83 VAL A CA 1
ATOM 680 C C . VAL A 1 83 ? 35.646 1.376 -35.900 1.00 96.75 83 VAL A C 1
ATOM 682 O O . VAL A 1 83 ? 35.778 0.999 -37.067 1.00 96.75 83 VAL A O 1
ATOM 685 N N . PRO A 1 84 ? 35.142 2.592 -35.610 1.00 97.25 84 PRO A N 1
ATOM 686 C CA . PRO A 1 84 ? 34.707 3.532 -36.634 1.00 97.25 84 PRO A CA 1
ATOM 687 C C . PRO A 1 84 ? 35.865 4.372 -37.184 1.00 97.25 84 PRO A C 1
ATOM 689 O O . PRO A 1 84 ? 36.714 4.888 -36.446 1.00 97.25 84 PRO A O 1
ATOM 692 N N . VAL A 1 85 ? 35.848 4.594 -38.496 1.00 96.00 85 VAL A N 1
ATOM 693 C CA . VAL A 1 85 ? 36.815 5.419 -39.229 1.00 96.00 85 VAL A CA 1
ATOM 694 C C . VAL A 1 85 ? 36.107 6.619 -39.864 1.00 96.00 85 VAL A C 1
ATOM 696 O O . VAL A 1 85 ? 34.938 6.557 -40.241 1.00 96.00 85 VAL A O 1
ATOM 699 N N . GLY A 1 86 ? 36.811 7.750 -39.955 1.00 95.94 86 GLY A N 1
ATOM 700 C CA . GLY A 1 86 ? 36.275 8.973 -40.555 1.00 95.94 86 GLY A CA 1
ATOM 701 C C . GLY A 1 86 ? 35.135 9.592 -39.741 1.00 95.94 86 GLY A C 1
ATOM 702 O O . GLY A 1 86 ? 35.209 9.695 -38.513 1.00 95.94 86 GLY A O 1
ATOM 703 N N . PHE A 1 87 ? 34.072 10.011 -40.430 1.00 94.56 87 PHE A N 1
ATOM 704 C CA . PHE A 1 87 ? 32.910 10.671 -39.831 1.00 94.56 87 PHE A CA 1
ATOM 705 C C . PHE A 1 87 ? 32.098 9.743 -38.915 1.00 94.56 87 PHE A C 1
ATOM 707 O O . PHE A 1 87 ? 31.429 10.219 -37.996 1.00 94.56 87 PHE A O 1
ATOM 714 N N . PHE A 1 88 ? 32.219 8.419 -39.077 1.00 96.88 88 PHE A N 1
ATOM 715 C CA . PHE A 1 88 ? 31.549 7.449 -38.205 1.00 96.88 88 PHE A CA 1
ATOM 716 C C . PHE A 1 88 ? 31.942 7.611 -36.734 1.00 96.88 88 PHE A C 1
ATOM 718 O O . PHE A 1 88 ? 31.118 7.342 -35.870 1.00 96.88 88 PHE A O 1
ATOM 725 N N . LYS A 1 89 ? 33.127 8.164 -36.428 1.00 96.06 89 LYS A N 1
ATOM 726 C CA . LYS A 1 89 ? 33.518 8.510 -35.049 1.00 96.06 89 LYS A CA 1
ATOM 727 C C . LYS A 1 89 ? 32.538 9.484 -34.391 1.00 96.06 89 LYS A C 1
ATOM 729 O O . LYS A 1 89 ? 32.205 9.322 -33.222 1.00 96.06 89 LYS A O 1
ATOM 734 N N . ILE A 1 90 ? 32.063 10.482 -35.139 1.00 96.25 90 ILE A N 1
ATOM 735 C CA . ILE A 1 90 ? 31.085 11.464 -34.651 1.00 96.25 90 ILE A CA 1
ATOM 736 C C . ILE A 1 90 ? 29.718 10.795 -34.485 1.00 96.25 90 ILE A C 1
ATOM 738 O O . ILE A 1 90 ? 29.041 11.024 -33.485 1.00 96.25 90 ILE A O 1
ATOM 742 N N . MET A 1 91 ? 29.331 9.927 -35.424 1.00 95.88 91 MET A N 1
ATOM 743 C CA . MET A 1 91 ? 28.079 9.174 -35.328 1.00 95.88 91 MET A CA 1
ATOM 744 C C . MET A 1 91 ? 28.058 8.251 -34.102 1.00 95.88 91 MET A C 1
ATOM 746 O O . MET A 1 91 ? 27.071 8.249 -33.370 1.00 95.88 91 MET A O 1
ATOM 750 N N . SER A 1 92 ? 29.168 7.568 -33.806 1.00 96.50 92 SER A N 1
ATOM 751 C CA . SER A 1 92 ? 29.326 6.761 -32.591 1.00 96.50 92 SER A CA 1
ATOM 752 C C . SER A 1 92 ? 29.225 7.598 -31.314 1.00 96.50 92 SER A C 1
ATOM 754 O O . SER A 1 92 ? 28.668 7.135 -30.326 1.00 96.50 92 SER A O 1
ATOM 756 N N . VAL A 1 93 ? 29.697 8.853 -31.311 1.00 96.56 93 VAL A N 1
ATOM 757 C CA . VAL A 1 93 ? 29.500 9.749 -30.154 1.00 96.56 93 VAL A CA 1
ATOM 758 C C . VAL A 1 93 ? 28.012 10.007 -29.913 1.00 96.56 93 VAL A C 1
ATOM 760 O O . VAL A 1 93 ? 27.554 9.917 -28.773 1.00 96.56 93 VAL A O 1
ATOM 763 N N . PHE A 1 94 ? 27.243 10.297 -30.966 1.00 96.12 94 PHE A N 1
ATOM 764 C CA . PHE A 1 94 ? 25.795 10.478 -30.833 1.00 96.12 94 PHE A CA 1
ATOM 765 C C . PHE A 1 94 ? 25.107 9.201 -30.361 1.00 96.12 94 PHE A C 1
ATOM 767 O O . PHE A 1 94 ? 24.285 9.254 -29.448 1.00 96.12 94 PHE A O 1
ATOM 774 N N . GLU A 1 95 ? 25.469 8.061 -30.938 1.00 96.62 95 GLU A N 1
ATOM 775 C CA . GLU A 1 95 ? 24.940 6.765 -30.539 1.00 96.62 95 GLU A CA 1
ATOM 776 C C . GLU A 1 95 ? 25.170 6.472 -29.056 1.00 96.62 95 GLU A C 1
ATOM 778 O O . GLU A 1 95 ? 24.220 6.113 -28.368 1.00 96.62 95 GLU A O 1
ATOM 783 N N . VAL A 1 96 ? 26.385 6.675 -28.536 1.00 96.69 96 VAL A N 1
ATOM 784 C CA . VAL A 1 96 ? 26.675 6.473 -27.108 1.00 96.69 96 VAL A CA 1
ATOM 785 C C . VAL A 1 96 ? 25.771 7.356 -26.250 1.00 96.69 96 VAL A C 1
ATOM 787 O O . VAL A 1 96 ? 25.191 6.882 -25.275 1.00 96.69 96 VAL A O 1
ATOM 790 N N . VAL A 1 97 ? 25.598 8.629 -26.620 1.00 95.94 97 VAL A N 1
ATOM 791 C CA . VAL A 1 97 ? 24.737 9.561 -25.876 1.00 95.94 97 VAL A CA 1
ATOM 792 C C . VAL A 1 97 ? 23.279 9.092 -25.879 1.00 95.94 97 VAL A C 1
ATOM 794 O O . VAL A 1 97 ? 22.665 9.001 -24.815 1.00 95.94 97 VAL A O 1
ATOM 797 N N . PHE A 1 98 ? 22.711 8.767 -27.043 1.00 94.06 98 PHE A N 1
ATOM 798 C CA . PHE A 1 98 ? 21.314 8.330 -27.141 1.00 94.06 98 PHE A CA 1
ATOM 799 C C . PHE A 1 98 ? 21.088 6.947 -26.521 1.00 94.06 98 PHE A C 1
ATOM 801 O O . PHE A 1 98 ? 20.121 6.760 -25.780 1.00 94.06 98 PHE A O 1
ATOM 808 N N . GLY A 1 99 ? 21.989 6.003 -26.785 1.00 94.19 99 GLY A N 1
ATOM 809 C CA . GLY A 1 99 ? 21.961 4.640 -26.266 1.00 94.19 99 GLY A CA 1
ATOM 810 C C . GLY A 1 99 ? 21.986 4.620 -24.744 1.00 94.19 99 GLY A C 1
ATOM 811 O O . GLY A 1 99 ? 21.124 3.985 -24.137 1.00 94.19 99 GLY A O 1
ATOM 812 N N . LEU A 1 100 ? 22.880 5.395 -24.122 1.00 95.19 100 LEU A N 1
ATOM 813 C CA . LEU A 1 100 ? 22.957 5.515 -22.667 1.00 95.19 100 LEU A CA 1
ATOM 814 C C . LEU A 1 100 ? 21.723 6.174 -22.052 1.00 95.19 100 LEU A C 1
ATOM 816 O O . LEU A 1 100 ? 21.225 5.689 -21.037 1.00 95.19 100 LEU A O 1
ATOM 820 N N . ILE A 1 101 ? 21.209 7.257 -22.645 1.00 93.81 101 ILE A N 1
ATOM 821 C CA . ILE A 1 101 ? 20.003 7.934 -22.137 1.00 93.81 101 ILE A CA 1
ATOM 822 C C . ILE A 1 101 ? 18.804 6.980 -22.165 1.00 93.81 101 ILE A C 1
ATOM 824 O O . ILE A 1 101 ? 18.084 6.849 -21.174 1.00 93.81 101 ILE A O 1
ATOM 828 N N . LEU A 1 102 ? 18.596 6.288 -23.286 1.00 92.56 102 LEU A N 1
ATOM 829 C CA . LEU A 1 102 ? 17.495 5.341 -23.436 1.00 92.56 102 LEU A CA 1
ATOM 830 C C . LEU A 1 102 ? 17.675 4.116 -22.525 1.00 92.56 102 LEU A C 1
ATOM 832 O O . LEU A 1 102 ? 16.708 3.688 -21.894 1.00 92.56 102 LEU A O 1
ATOM 836 N N . LEU A 1 103 ? 18.900 3.598 -22.378 1.00 93.81 103 LEU A N 1
ATOM 837 C CA . LEU A 1 103 ? 19.200 2.492 -21.465 1.00 93.81 103 LEU A CA 1
ATOM 838 C C . LEU A 1 103 ? 18.951 2.885 -20.002 1.00 93.81 103 LEU A C 1
ATOM 840 O O . LEU A 1 103 ? 18.370 2.109 -19.243 1.00 93.81 103 LEU A O 1
ATOM 844 N N . ALA A 1 104 ? 19.313 4.110 -19.611 1.00 93.06 104 ALA A N 1
ATOM 845 C CA . ALA A 1 104 ? 19.028 4.648 -18.284 1.00 93.06 104 ALA A CA 1
ATOM 846 C C . ALA A 1 104 ? 17.517 4.730 -18.005 1.00 93.06 104 ALA A C 1
ATOM 848 O O . ALA A 1 104 ? 17.079 4.478 -16.882 1.00 93.06 104 ALA A O 1
ATOM 849 N N . PHE A 1 105 ? 16.692 5.024 -19.015 1.00 91.94 105 PHE A N 1
ATOM 850 C CA . PHE A 1 105 ? 15.236 4.965 -18.864 1.00 91.94 105 PHE A CA 1
ATOM 851 C C . PHE A 1 105 ? 14.716 3.534 -18.702 1.00 91.94 105 PHE A C 1
ATOM 853 O O . PHE A 1 105 ? 13.812 3.315 -17.892 1.00 91.94 105 PHE A O 1
ATOM 860 N N . VAL A 1 106 ? 15.292 2.554 -19.409 1.00 91.62 106 VAL A N 1
ATOM 861 C CA . VAL A 1 106 ? 14.949 1.133 -19.225 1.00 91.62 106 VAL A CA 1
ATOM 862 C C . VAL A 1 106 ? 15.225 0.704 -17.782 1.00 91.62 106 VAL A C 1
ATOM 864 O O . VAL A 1 106 ? 14.328 0.183 -17.115 1.00 91.62 106 VAL A O 1
ATOM 867 N N . THR A 1 107 ? 16.431 0.961 -17.267 1.00 91.81 107 THR A N 1
ATOM 868 C CA . THR A 1 107 ? 16.810 0.561 -15.901 1.00 91.81 107 THR A CA 1
ATOM 869 C C . THR A 1 107 ? 16.024 1.326 -14.837 1.00 91.81 107 THR A C 1
ATOM 871 O O . THR A 1 107 ? 15.530 0.715 -13.888 1.00 91.81 107 THR A O 1
ATOM 874 N N . SER A 1 108 ? 15.803 2.631 -15.021 1.00 90.69 108 SER A N 1
ATOM 875 C CA . SER A 1 108 ? 14.964 3.444 -14.134 1.00 90.69 108 SER A CA 1
ATOM 876 C C . SER A 1 108 ? 13.535 2.903 -14.039 1.00 90.69 108 SER A C 1
ATOM 878 O O . SER A 1 108 ? 12.983 2.829 -12.939 1.00 90.69 108 SER A O 1
ATOM 880 N N . LYS A 1 109 ? 12.951 2.442 -15.154 1.00 88.62 109 LYS A N 1
ATOM 881 C CA . LYS A 1 109 ? 11.604 1.863 -15.143 1.00 88.62 109 LYS A CA 1
ATOM 882 C C . LYS A 1 109 ? 11.541 0.540 -14.380 1.00 88.62 109 LYS A C 1
ATOM 884 O O . LYS A 1 109 ? 10.568 0.311 -13.666 1.00 88.62 109 LYS A O 1
ATOM 889 N N . ILE A 1 110 ? 12.570 -0.306 -14.482 1.00 89.81 110 ILE A N 1
ATOM 890 C CA . ILE A 1 110 ? 12.661 -1.547 -13.691 1.00 89.81 110 ILE A CA 1
ATOM 891 C C . ILE A 1 110 ? 12.667 -1.218 -12.195 1.00 89.81 110 ILE A C 1
ATOM 893 O O . ILE A 1 110 ? 11.919 -1.826 -11.428 1.00 89.81 110 ILE A O 1
ATOM 897 N N . VAL A 1 111 ? 13.479 -0.239 -11.785 1.00 89.88 111 VAL A N 1
ATOM 898 C CA . VAL A 1 111 ? 13.564 0.197 -10.384 1.00 89.88 111 VAL A CA 1
ATOM 899 C C . VAL A 1 111 ? 12.225 0.754 -9.900 1.00 89.88 111 VAL A C 1
ATOM 901 O O . VAL A 1 111 ? 11.762 0.345 -8.840 1.00 89.88 111 VAL A O 1
ATOM 904 N N . SER A 1 112 ? 11.570 1.610 -10.688 1.00 87.12 112 SER A N 1
ATOM 905 C CA . SER A 1 112 ? 10.250 2.171 -10.359 1.00 87.12 112 SER A CA 1
ATOM 906 C C . SER A 1 112 ? 9.194 1.081 -10.154 1.00 87.12 112 SER A C 1
ATOM 908 O O . SER A 1 112 ? 8.510 1.098 -9.138 1.00 87.12 112 SER A O 1
ATOM 910 N N . ILE A 1 113 ? 9.126 0.070 -11.030 1.00 85.94 113 ILE A N 1
ATOM 911 C CA . ILE A 1 113 ? 8.183 -1.051 -10.865 1.00 85.94 113 ILE A CA 1
ATOM 912 C C . ILE A 1 113 ? 8.436 -1.794 -9.546 1.00 85.94 113 ILE A C 1
ATOM 914 O O . ILE A 1 113 ? 7.496 -2.154 -8.841 1.00 85.94 113 ILE A O 1
ATOM 918 N N . LYS A 1 114 ? 9.705 -2.035 -9.193 1.00 86.81 114 LYS A N 1
ATOM 919 C CA . LYS A 1 114 ? 10.053 -2.694 -7.926 1.00 86.81 114 LYS A CA 1
ATOM 920 C C . LYS A 1 114 ? 9.694 -1.831 -6.719 1.00 86.81 114 LYS A C 1
ATOM 922 O O . LYS A 1 114 ? 9.187 -2.366 -5.738 1.00 86.81 114 LYS A O 1
ATOM 927 N N . GLN A 1 115 ? 9.929 -0.524 -6.797 1.00 86.12 115 GLN A N 1
ATOM 928 C CA . GLN A 1 115 ? 9.556 0.424 -5.750 1.00 86.12 115 GLN A CA 1
ATOM 929 C C . GLN A 1 115 ? 8.044 0.464 -5.540 1.00 86.12 115 GLN A C 1
ATOM 931 O O . GLN A 1 115 ? 7.617 0.387 -4.395 1.00 86.12 115 GLN A O 1
ATOM 936 N N . ASP A 1 116 ? 7.248 0.493 -6.611 1.00 83.75 116 ASP A N 1
ATOM 937 C CA . ASP A 1 116 ? 5.785 0.487 -6.516 1.00 83.75 116 ASP A CA 1
ATOM 938 C C . ASP A 1 116 ? 5.267 -0.799 -5.851 1.00 83.75 116 ASP A C 1
ATOM 940 O O . ASP A 1 116 ? 4.382 -0.744 -5.001 1.00 83.75 116 ASP A O 1
ATOM 944 N N . VAL A 1 117 ? 5.849 -1.963 -6.177 1.00 81.88 117 VAL A N 1
ATOM 945 C CA . VAL A 1 117 ? 5.494 -3.242 -5.531 1.00 81.88 117 VAL A CA 1
ATOM 946 C C . VAL A 1 117 ? 5.834 -3.229 -4.041 1.00 81.88 117 VAL A C 1
ATOM 948 O O . VAL A 1 117 ? 4.989 -3.580 -3.224 1.00 81.88 117 VAL A O 1
ATOM 951 N N . ILE A 1 118 ? 7.048 -2.806 -3.679 1.00 83.00 118 ILE A N 1
ATOM 952 C CA . ILE A 1 118 ? 7.480 -2.742 -2.275 1.00 83.00 118 ILE A CA 1
ATOM 953 C C . ILE A 1 118 ? 6.618 -1.752 -1.491 1.00 83.00 118 ILE A C 1
ATOM 955 O O . ILE A 1 118 ? 6.216 -2.037 -0.370 1.00 83.00 118 ILE A O 1
ATOM 959 N N . LEU A 1 119 ? 6.330 -0.593 -2.075 1.00 83.50 119 LEU A N 1
ATOM 960 C CA . LEU A 1 119 ? 5.521 0.443 -1.452 1.00 83.50 119 LEU A CA 1
ATOM 961 C C . LEU A 1 119 ? 4.103 -0.065 -1.172 1.00 83.50 119 LEU A C 1
ATOM 963 O O . LEU A 1 119 ? 3.619 0.112 -0.058 1.00 83.50 119 LEU A O 1
ATOM 967 N N . ASN A 1 120 ? 3.480 -0.758 -2.128 1.00 80.44 120 ASN A N 1
ATOM 968 C CA . ASN A 1 120 ? 2.178 -1.397 -1.925 1.00 80.44 120 ASN A CA 1
ATOM 969 C C . ASN A 1 120 ? 2.204 -2.436 -0.802 1.00 80.44 120 ASN A C 1
ATOM 971 O O . ASN A 1 120 ? 1.338 -2.410 0.065 1.00 80.44 120 ASN A O 1
ATOM 975 N N . GLU A 1 121 ? 3.224 -3.293 -0.771 1.00 83.31 121 GLU A N 1
ATOM 976 C CA . GLU A 1 121 ? 3.381 -4.290 0.291 1.00 83.31 121 GLU A CA 1
ATOM 977 C C . GLU A 1 121 ? 3.552 -3.630 1.672 1.00 83.31 121 GLU A C 1
ATOM 979 O O . GLU A 1 121 ? 2.914 -4.022 2.645 1.00 83.31 121 GLU A O 1
ATOM 984 N N . VAL A 1 122 ? 4.365 -2.573 1.767 1.00 83.56 122 VAL A N 1
ATOM 985 C CA . VAL A 1 122 ? 4.563 -1.815 3.014 1.00 83.56 122 VAL A CA 1
ATOM 986 C C . VAL A 1 122 ? 3.267 -1.145 3.472 1.00 83.56 122 VAL A C 1
ATOM 988 O O . VAL A 1 122 ? 2.985 -1.127 4.674 1.00 83.56 122 VAL A O 1
ATOM 991 N N . TYR A 1 123 ? 2.471 -0.603 2.545 1.00 83.25 123 TYR A N 1
ATOM 992 C CA . TYR A 1 123 ? 1.155 -0.050 2.865 1.00 83.25 123 TYR A CA 1
ATOM 993 C C . TYR A 1 123 ? 0.198 -1.128 3.388 1.00 83.25 123 TYR A C 1
ATOM 995 O O . TYR A 1 123 ? -0.450 -0.887 4.410 1.00 83.25 123 TYR A O 1
ATOM 1003 N N . ASP A 1 124 ? 0.155 -2.306 2.757 1.00 81.00 124 ASP A N 1
ATOM 1004 C CA . ASP A 1 124 ? -0.674 -3.441 3.186 1.00 81.00 124 ASP A CA 1
ATOM 1005 C C . ASP A 1 124 ? -0.277 -3.911 4.599 1.00 81.00 124 ASP A C 1
ATOM 1007 O O . ASP A 1 124 ? -1.131 -4.014 5.485 1.00 81.00 124 ASP A O 1
ATOM 1011 N N . ILE A 1 125 ? 1.023 -4.091 4.862 1.00 85.31 125 ILE A N 1
ATOM 1012 C CA . ILE A 1 125 ? 1.542 -4.458 6.192 1.00 85.31 125 ILE A CA 1
ATOM 1013 C C . ILE A 1 125 ? 1.168 -3.396 7.233 1.00 85.31 125 ILE A C 1
ATOM 1015 O O . ILE A 1 125 ? 0.624 -3.717 8.289 1.00 85.31 125 ILE A O 1
ATOM 1019 N N . SER A 1 126 ? 1.409 -2.116 6.934 1.00 85.94 126 SER A N 1
ATOM 1020 C CA . SER A 1 126 ? 1.134 -1.007 7.860 1.00 85.94 126 SER A CA 1
ATOM 1021 C C . SER A 1 126 ? -0.354 -0.892 8.200 1.00 85.94 126 SER A C 1
ATOM 1023 O O . SER A 1 126 ? -0.724 -0.573 9.336 1.00 85.94 126 SER A O 1
ATOM 1025 N N . PHE A 1 127 ? -1.215 -1.141 7.211 1.00 84.50 127 PHE A N 1
ATOM 1026 C CA . PHE A 1 127 ? -2.658 -1.162 7.389 1.00 84.50 127 PHE A CA 1
ATOM 1027 C C . PHE A 1 127 ? -3.083 -2.331 8.290 1.00 84.50 127 PHE A C 1
ATOM 1029 O O . PHE A 1 127 ? -3.767 -2.101 9.293 1.00 84.50 127 PHE A O 1
ATOM 1036 N N . SER A 1 128 ? -2.609 -3.547 7.996 1.00 86.44 128 SER A N 1
ATOM 1037 C CA . SER A 1 128 ? -2.871 -4.748 8.800 1.00 86.44 128 SER A CA 1
ATOM 1038 C C . SER A 1 128 ? -2.415 -4.577 10.251 1.00 86.44 128 SER A C 1
ATOM 1040 O O . SER A 1 128 ? -3.162 -4.842 11.198 1.00 86.44 128 SER A O 1
ATOM 1042 N N . GLU A 1 129 ? -1.212 -4.041 10.468 1.00 89.50 129 GLU A N 1
ATOM 1043 C CA . GLU A 1 129 ? -0.712 -3.736 11.807 1.00 89.50 129 GLU A CA 1
ATOM 1044 C C . GLU A 1 129 ? -1.618 -2.757 12.553 1.00 89.50 129 GLU A C 1
ATOM 1046 O O . GLU A 1 129 ? -1.862 -2.929 13.749 1.00 89.50 129 GLU A O 1
ATOM 1051 N N . LYS A 1 130 ? -2.133 -1.726 11.872 1.00 89.62 130 LYS A N 1
ATOM 1052 C CA . LYS A 1 130 ? -3.036 -0.758 12.498 1.00 89.62 130 LYS A CA 1
ATOM 1053 C C . LYS A 1 130 ? -4.348 -1.418 12.928 1.00 89.62 130 LYS A C 1
ATOM 1055 O O . LYS A 1 130 ? -4.770 -1.201 14.064 1.00 89.62 130 LYS A O 1
ATOM 1060 N N . ILE A 1 131 ? -4.935 -2.274 12.090 1.00 90.12 131 ILE A N 1
ATOM 1061 C CA . ILE A 1 131 ? -6.120 -3.067 12.456 1.00 90.12 131 ILE A CA 1
ATOM 1062 C C . ILE A 1 131 ? -5.818 -3.990 13.642 1.00 90.12 131 ILE A C 1
ATOM 1064 O O . ILE A 1 131 ? -6.586 -4.041 14.605 1.00 90.12 131 ILE A O 1
ATOM 1068 N N . ASN A 1 132 ? -4.682 -4.687 13.624 1.00 92.50 132 ASN A N 1
ATOM 1069 C CA . ASN A 1 132 ? -4.290 -5.584 14.709 1.00 92.50 132 ASN A CA 1
ATOM 1070 C C . ASN A 1 132 ? -4.067 -4.839 16.031 1.00 92.50 132 ASN A C 1
ATOM 1072 O O . ASN A 1 132 ? -4.524 -5.313 17.073 1.00 92.50 132 ASN A O 1
ATOM 1076 N N . ARG A 1 133 ? -3.463 -3.643 16.001 1.00 94.56 133 ARG A N 1
ATOM 1077 C CA . ARG A 1 133 ? -3.343 -2.772 17.181 1.00 94.56 133 ARG A CA 1
ATOM 1078 C C . ARG A 1 133 ? -4.712 -2.375 17.732 1.00 94.56 133 ARG A C 1
ATOM 1080 O O . ARG A 1 133 ? -4.931 -2.515 18.930 1.00 94.56 133 ARG A O 1
ATOM 1087 N N . MET A 1 134 ? -5.654 -1.962 16.883 1.00 94.38 134 MET A N 1
ATOM 1088 C CA . MET A 1 134 ? -7.018 -1.623 17.319 1.00 94.38 134 MET A CA 1
ATOM 1089 C C . MET A 1 134 ? -7.733 -2.813 17.959 1.00 94.38 134 MET A C 1
ATOM 1091 O O . MET A 1 134 ? -8.338 -2.686 19.022 1.00 94.38 134 MET A O 1
ATOM 1095 N N . ARG A 1 135 ? -7.637 -3.997 17.345 1.00 95.50 135 ARG A N 1
ATOM 1096 C CA . ARG A 1 135 ? -8.213 -5.230 17.897 1.00 95.50 135 ARG A CA 1
ATOM 1097 C C . ARG A 1 135 ? -7.601 -5.587 19.249 1.00 95.50 135 ARG A C 1
ATOM 1099 O O . ARG A 1 135 ? -8.337 -5.972 20.156 1.00 95.50 135 ARG A O 1
ATOM 1106 N N . ALA A 1 136 ? -6.285 -5.439 19.394 1.00 97.12 136 ALA A N 1
ATOM 1107 C CA . ALA A 1 136 ? -5.593 -5.652 20.660 1.00 97.12 136 ALA A CA 1
ATOM 1108 C C . ALA A 1 136 ? -6.054 -4.649 21.731 1.00 97.12 136 ALA A C 1
ATOM 1110 O O . ALA A 1 136 ? -6.366 -5.060 22.847 1.00 97.12 136 ALA A O 1
ATOM 1111 N N . SER A 1 137 ? -6.196 -3.366 21.388 1.00 97.00 137 SER A N 1
ATOM 1112 C CA . SER A 1 137 ? -6.733 -2.343 22.295 1.00 97.00 137 SER A CA 1
ATOM 1113 C C . SER A 1 137 ? -8.170 -2.650 22.731 1.00 97.00 137 SER A C 1
ATOM 1115 O O . SER A 1 137 ? -8.478 -2.578 23.920 1.00 97.00 137 SER A O 1
ATOM 1117 N N . LEU A 1 138 ? -9.035 -3.086 21.807 1.00 97.81 138 LEU A N 1
ATOM 1118 C CA . LEU A 1 138 ? -10.395 -3.533 22.129 1.00 97.81 138 LEU A CA 1
ATOM 1119 C C . LEU A 1 138 ? -10.390 -4.765 23.044 1.00 97.81 138 LEU A C 1
ATOM 1121 O O . LEU A 1 138 ? -11.187 -4.839 23.977 1.00 97.81 138 LEU A O 1
ATOM 1125 N N . LEU A 1 139 ? -9.493 -5.725 22.810 1.00 97.62 139 LEU A N 1
ATOM 1126 C CA . LEU A 1 139 ? -9.342 -6.901 23.667 1.00 97.62 139 LEU A CA 1
ATOM 1127 C C . LEU A 1 139 ? -8.908 -6.514 25.087 1.00 97.62 139 LEU A C 1
ATOM 1129 O O . LEU A 1 139 ? -9.508 -6.984 26.052 1.00 97.62 139 LEU A O 1
ATOM 1133 N N . LEU A 1 140 ? -7.905 -5.643 25.222 1.00 97.25 140 LEU A N 1
ATOM 1134 C CA . LEU A 1 140 ? -7.433 -5.152 26.519 1.00 97.25 140 LEU A CA 1
ATOM 1135 C C . LEU A 1 140 ? -8.523 -4.365 27.252 1.00 97.25 140 LEU A C 1
ATOM 1137 O O . LEU A 1 140 ? -8.710 -4.544 28.456 1.00 97.25 140 LEU A O 1
ATOM 1141 N N . LEU A 1 141 ? -9.290 -3.544 26.529 1.00 96.88 141 LEU A N 1
ATOM 1142 C CA . LEU A 1 141 ? -10.450 -2.853 27.084 1.00 96.88 141 LEU A CA 1
ATOM 1143 C C . LEU A 1 141 ? -11.467 -3.853 27.651 1.00 96.88 141 LEU A C 1
ATOM 1145 O O . LEU A 1 141 ? -11.877 -3.709 28.800 1.00 96.88 141 LEU A O 1
ATOM 1149 N N . ARG A 1 142 ? -11.826 -4.898 26.892 1.00 96.94 142 ARG A N 1
ATOM 1150 C CA . ARG A 1 142 ? -12.729 -5.959 27.374 1.00 96.94 142 ARG A CA 1
ATOM 1151 C C . ARG A 1 142 ? -12.184 -6.666 28.614 1.00 96.94 142 ARG A C 1
ATOM 1153 O O . ARG A 1 142 ? -12.943 -6.920 29.541 1.00 96.94 142 ARG A O 1
ATOM 1160 N N . GLN A 1 143 ? -10.883 -6.949 28.668 1.00 96.12 143 GLN A N 1
ATOM 1161 C CA . GLN A 1 143 ? -10.257 -7.546 29.852 1.00 96.12 143 GLN A CA 1
ATOM 1162 C C . GLN A 1 143 ? -10.339 -6.627 31.079 1.00 96.12 143 GLN A C 1
ATOM 1164 O O . GLN A 1 143 ? -10.583 -7.105 32.184 1.00 96.12 143 GLN A O 1
ATOM 1169 N N . ASN A 1 144 ? -10.161 -5.316 30.902 1.00 93.25 144 ASN A N 1
ATOM 1170 C CA . ASN A 1 144 ? -10.311 -4.350 31.992 1.00 93.25 144 ASN A CA 1
ATOM 1171 C C . ASN A 1 144 ? -11.765 -4.251 32.466 1.00 93.25 144 ASN A C 1
ATOM 1173 O O . ASN A 1 144 ? -12.005 -4.248 33.670 1.00 93.25 144 ASN A O 1
ATOM 1177 N N . ILE A 1 145 ? -12.726 -4.262 31.537 1.00 94.25 145 ILE A N 1
ATOM 1178 C CA . ILE A 1 145 ? -14.158 -4.318 31.855 1.00 94.25 145 ILE A CA 1
ATOM 1179 C C . ILE A 1 145 ? -14.487 -5.581 32.658 1.00 94.25 145 ILE A C 1
ATOM 1181 O O . ILE A 1 145 ? -15.125 -5.473 33.701 1.00 94.25 145 ILE A O 1
ATOM 1185 N N . ASN A 1 146 ? -14.000 -6.753 32.237 1.00 94.62 146 ASN A N 1
ATOM 1186 C CA . ASN A 1 146 ? -14.228 -8.012 32.953 1.00 94.62 146 ASN A CA 1
ATOM 1187 C C . ASN A 1 146 ? -13.720 -7.948 34.402 1.00 94.62 146 ASN A C 1
ATOM 1189 O O . ASN A 1 146 ? -14.440 -8.327 35.315 1.00 94.62 146 ASN A O 1
ATOM 1193 N N . LYS A 1 147 ? -12.538 -7.365 34.649 1.00 91.81 147 LYS A N 1
ATOM 1194 C CA . LYS A 1 147 ? -12.036 -7.179 36.024 1.00 91.81 147 LYS A CA 1
ATOM 1195 C C . LYS A 1 147 ? -12.963 -6.315 36.881 1.00 91.81 147 LYS A C 1
ATOM 1197 O O . LYS A 1 147 ? -13.025 -6.510 38.093 1.00 91.81 147 LYS A O 1
ATOM 1202 N N . VAL A 1 148 ? -13.636 -5.328 36.287 1.00 90.81 148 VAL A N 1
ATOM 1203 C CA . VAL A 1 148 ? -14.622 -4.510 37.008 1.00 90.81 148 VAL A CA 1
ATOM 1204 C C . VAL A 1 148 ? -15.909 -5.289 37.245 1.00 90.81 148 VAL A C 1
ATOM 1206 O O . VAL A 1 148 ? -16.460 -5.180 38.335 1.00 90.81 148 VAL A O 1
ATOM 1209 N N . ILE A 1 149 ? -16.350 -6.110 36.289 1.00 92.00 149 ILE A N 1
ATOM 1210 C CA . ILE A 1 149 ? -17.483 -7.028 36.474 1.00 92.00 149 ILE A CA 1
ATOM 1211 C C . ILE A 1 149 ? -17.218 -7.953 37.672 1.00 92.00 149 ILE A C 1
ATOM 1213 O O . ILE A 1 149 ? -18.003 -7.943 38.617 1.00 92.00 149 ILE A O 1
ATOM 1217 N N . ASP A 1 150 ? -16.071 -8.636 37.713 1.00 91.75 150 ASP A N 1
ATOM 1218 C CA . ASP A 1 150 ? -15.708 -9.557 38.805 1.00 91.75 150 ASP A CA 1
ATOM 1219 C C . ASP A 1 150 ? -15.694 -8.856 40.181 1.00 91.75 150 ASP A C 1
ATOM 1221 O O . ASP A 1 150 ? -16.147 -9.382 41.206 1.00 91.75 150 ASP A O 1
ATOM 1225 N N . LYS A 1 151 ? -15.189 -7.617 40.227 1.00 89.38 151 LYS A N 1
ATOM 1226 C CA . LYS A 1 151 ? -15.204 -6.795 41.448 1.00 89.38 151 LYS A CA 1
ATOM 1227 C C . LYS A 1 151 ? -16.611 -6.351 41.842 1.00 89.38 151 LYS A C 1
ATOM 1229 O O . LYS A 1 151 ? -16.910 -6.280 43.036 1.00 89.38 151 LYS A O 1
ATOM 1234 N N . ALA A 1 152 ? -17.468 -6.036 40.869 1.00 87.62 152 ALA A N 1
ATOM 1235 C CA . ALA A 1 152 ? -18.860 -5.673 41.121 1.00 87.62 152 ALA A CA 1
ATOM 1236 C C . ALA A 1 152 ? -19.606 -6.849 41.756 1.00 87.62 152 ALA A C 1
ATOM 1238 O O . ALA A 1 152 ? -20.307 -6.666 42.747 1.00 87.62 152 ALA A O 1
ATOM 1239 N N . GLU A 1 153 ? -19.411 -8.057 41.225 1.00 88.44 153 GLU A N 1
ATOM 1240 C CA . GLU A 1 153 ? -20.049 -9.279 41.722 1.00 88.44 153 GLU A CA 1
ATOM 1241 C C . GLU A 1 153 ? -19.626 -9.636 43.148 1.00 88.44 153 GLU A C 1
ATOM 1243 O O . GLU A 1 153 ? -20.451 -10.085 43.942 1.00 88.44 153 GLU A O 1
ATOM 1248 N N . THR A 1 154 ? -18.369 -9.371 43.503 1.00 89.19 154 THR A N 1
ATOM 1249 C CA . THR A 1 154 ? -17.844 -9.564 44.866 1.00 89.19 154 THR A CA 1
ATOM 1250 C C . THR A 1 154 ? -18.119 -8.382 45.802 1.00 89.19 154 THR A C 1
ATOM 1252 O O . THR A 1 154 ? -17.648 -8.379 46.939 1.00 89.19 154 THR A O 1
ATOM 1255 N N . ASN A 1 155 ? -18.873 -7.376 45.343 1.00 79.69 155 ASN A N 1
ATOM 1256 C CA . ASN A 1 155 ? -19.190 -6.145 46.071 1.00 79.69 155 ASN A CA 1
ATOM 1257 C C . ASN A 1 155 ? -17.941 -5.418 46.618 1.00 79.69 155 ASN A C 1
ATOM 1259 O O . ASN A 1 155 ? -17.957 -4.816 47.691 1.00 79.69 155 ASN A O 1
ATOM 1263 N N . SER A 1 156 ? -16.832 -5.501 45.877 1.00 80.62 156 SER A N 1
ATOM 1264 C CA . SER A 1 156 ? -15.517 -4.977 46.265 1.00 80.62 156 SER A CA 1
ATOM 1265 C C . SER A 1 156 ? -15.115 -3.707 45.503 1.00 80.62 156 SER A C 1
ATOM 1267 O O . SER A 1 156 ? -14.017 -3.183 45.715 1.00 80.62 156 SER A O 1
ATOM 1269 N N . ILE A 1 157 ? -16.003 -3.185 44.644 1.00 80.56 157 ILE A N 1
ATOM 1270 C CA . ILE A 1 157 ? -15.758 -1.966 43.863 1.00 80.56 157 ILE A CA 1
ATOM 1271 C C . ILE A 1 157 ? -15.543 -0.762 44.778 1.00 80.56 157 ILE A C 1
ATOM 1273 O O . ILE A 1 157 ? -16.401 -0.364 45.568 1.00 80.56 157 ILE A O 1
ATOM 1277 N N . LYS A 1 158 ? -14.403 -0.101 44.592 1.00 80.44 158 LYS A N 1
ATOM 1278 C CA . LYS A 1 158 ? -14.103 1.192 45.206 1.00 80.44 158 LYS A CA 1
ATOM 1279 C C . LYS A 1 158 ? -14.733 2.323 44.394 1.00 80.44 158 LYS A C 1
ATOM 1281 O O . LYS A 1 158 ? -14.825 2.272 43.171 1.00 80.44 158 LYS A O 1
ATOM 1286 N N . LYS A 1 159 ? -15.053 3.444 45.051 1.00 72.44 159 LYS A N 1
ATOM 1287 C CA . LYS A 1 159 ? -15.613 4.651 44.401 1.00 72.44 159 LYS A CA 1
ATOM 1288 C C . LYS A 1 159 ? -14.760 5.181 43.230 1.00 72.44 159 LYS A C 1
ATOM 1290 O O . LYS A 1 159 ? -15.306 5.741 42.284 1.00 72.44 159 LYS A O 1
ATOM 1295 N N . ARG A 1 160 ? -13.434 4.992 43.287 1.00 73.00 160 ARG A N 1
ATOM 1296 C CA . ARG A 1 160 ? -12.499 5.307 42.190 1.00 73.00 160 ARG A CA 1
ATOM 1297 C C . ARG A 1 160 ? -12.732 4.415 40.966 1.00 73.00 160 ARG A C 1
ATOM 1299 O O . ARG A 1 160 ? -12.795 4.927 39.859 1.00 73.00 160 ARG A O 1
ATOM 1306 N N . GLU A 1 161 ? -12.954 3.125 41.164 1.00 73.50 161 GLU A N 1
ATOM 1307 C CA . GLU A 1 161 ? -13.196 2.161 40.081 1.00 73.50 161 GLU A CA 1
ATOM 1308 C C . GLU A 1 161 ? -14.556 2.419 39.409 1.00 73.50 161 GLU A C 1
ATOM 1310 O O . GLU A 1 161 ? -14.682 2.328 38.194 1.00 73.50 161 GLU A O 1
ATOM 1315 N N . ALA A 1 162 ? -15.554 2.897 40.162 1.00 68.06 162 ALA A N 1
ATOM 1316 C CA . ALA A 1 162 ? -16.815 3.368 39.579 1.00 68.06 162 ALA A CA 1
ATOM 1317 C C . ALA A 1 162 ? -16.637 4.594 38.655 1.00 68.06 162 ALA A C 1
ATOM 1319 O O . ALA A 1 162 ? -17.398 4.775 37.708 1.00 68.06 162 ALA A O 1
ATOM 1320 N N . SER A 1 163 ? -15.627 5.443 38.894 1.00 70.75 163 SER A N 1
ATOM 1321 C CA . SER A 1 163 ? -15.305 6.547 37.974 1.00 70.75 163 SER A CA 1
ATOM 1322 C C . SER A 1 163 ? -14.565 6.098 36.710 1.00 70.75 163 SER A C 1
ATOM 1324 O O . SER A 1 163 ? -14.632 6.794 35.700 1.00 70.75 163 SER A O 1
ATOM 1326 N N . GLU A 1 164 ? -13.934 4.920 36.724 1.00 80.44 164 GLU A N 1
ATOM 1327 C CA . GLU A 1 164 ? -13.222 4.356 35.567 1.00 80.44 164 GLU A CA 1
ATOM 1328 C C . GLU A 1 164 ? -14.183 3.851 34.478 1.00 80.44 164 GLU A C 1
ATOM 1330 O O . GLU A 1 164 ? -13.793 3.771 33.317 1.00 80.44 164 GLU A O 1
ATOM 1335 N N . ILE A 1 165 ? -15.461 3.611 34.807 1.00 85.38 165 ILE A N 1
ATOM 1336 C CA . ILE A 1 165 ? -16.502 3.217 33.839 1.00 85.38 165 ILE A CA 1
ATOM 1337 C C . ILE A 1 165 ? -16.612 4.241 32.705 1.00 85.38 165 ILE A C 1
ATOM 1339 O O . ILE A 1 165 ? -16.627 3.871 31.532 1.00 85.38 165 ILE A O 1
ATOM 1343 N N . TYR A 1 166 ? -16.656 5.530 33.054 1.00 89.75 166 TYR A N 1
ATOM 1344 C CA . TYR A 1 166 ? -16.666 6.607 32.066 1.00 89.75 166 TYR A CA 1
ATOM 1345 C C . TYR A 1 166 ? -15.423 6.541 31.172 1.00 89.75 166 TYR A C 1
ATOM 1347 O O . TYR A 1 166 ? -15.545 6.607 29.951 1.00 89.75 166 TYR A O 1
ATOM 1355 N N . THR A 1 167 ? -14.244 6.350 31.770 1.00 91.81 167 THR A N 1
ATOM 1356 C CA . THR A 1 167 ? -12.972 6.257 31.044 1.00 91.81 167 THR A CA 1
ATOM 1357 C C . THR A 1 167 ? -12.982 5.107 30.043 1.00 91.81 167 THR A C 1
ATOM 1359 O O . THR A 1 167 ? -12.575 5.303 28.905 1.00 91.81 167 THR A O 1
ATOM 1362 N N . TYR A 1 168 ? -13.501 3.933 30.412 1.00 93.94 168 TYR A N 1
ATOM 1363 C CA . TYR A 1 168 ? -13.587 2.795 29.494 1.00 93.94 168 TYR A CA 1
ATOM 1364 C C . TYR A 1 168 ? -14.505 3.067 28.305 1.00 93.94 168 TYR A C 1
ATOM 1366 O O . TYR A 1 168 ? -14.138 2.760 27.172 1.00 93.94 168 TYR A O 1
ATOM 1374 N N . ILE A 1 169 ? -15.679 3.657 28.544 1.00 94.38 169 ILE A N 1
ATOM 1375 C CA . ILE A 1 169 ? -16.626 3.982 27.469 1.00 94.38 169 ILE A CA 1
ATOM 1376 C C . ILE A 1 169 ? -16.038 5.081 26.570 1.00 94.38 169 ILE A C 1
ATOM 1378 O O . ILE A 1 169 ? -16.144 4.979 25.353 1.00 94.38 169 ILE A O 1
ATOM 1382 N N . SER A 1 170 ? -15.346 6.073 27.142 1.00 94.88 170 SER A N 1
ATOM 1383 C CA . SER A 1 170 ? -14.649 7.119 26.380 1.00 94.88 170 SER A CA 1
ATOM 1384 C C . SER A 1 170 ? -13.521 6.540 25.523 1.00 94.88 170 SER A C 1
ATOM 1386 O O . SER A 1 170 ? -13.445 6.832 24.339 1.00 94.88 170 SER A O 1
ATOM 1388 N N . SER A 1 171 ? -12.689 5.647 26.072 1.00 95.19 171 SER A N 1
ATOM 1389 C CA . SER A 1 171 ? -11.659 4.947 25.293 1.00 95.19 171 SER A CA 1
ATOM 1390 C C . SER A 1 171 ? -12.256 4.108 24.164 1.00 95.19 171 SER A C 1
ATOM 1392 O O . SER A 1 171 ? -11.637 3.950 23.113 1.00 95.19 171 SER A O 1
ATOM 1394 N N . PHE A 1 172 ? -13.454 3.552 24.360 1.00 97.31 172 PHE A N 1
ATOM 1395 C CA . PHE A 1 172 ? -14.157 2.856 23.291 1.00 97.31 172 PHE A CA 1
ATOM 1396 C C . PHE A 1 172 ? -14.660 3.805 22.206 1.00 97.31 172 PHE A C 1
ATOM 1398 O O . PHE A 1 172 ? -14.506 3.487 21.031 1.00 97.31 172 PHE A O 1
ATOM 1405 N N . GLU A 1 173 ? -15.199 4.967 22.581 1.00 97.25 173 GLU A N 1
ATOM 1406 C CA . GLU A 1 173 ? -15.579 6.032 21.645 1.00 97.25 173 GLU A CA 1
ATOM 1407 C C . GLU A 1 173 ? -14.391 6.439 20.755 1.00 97.25 173 GLU A C 1
ATOM 1409 O O . GLU A 1 173 ? -14.516 6.481 19.526 1.00 97.25 173 GLU A O 1
ATOM 1414 N N . ASP A 1 174 ? -13.220 6.651 21.362 1.00 96.31 174 ASP A N 1
ATOM 1415 C CA . ASP A 1 174 ? -11.985 6.994 20.650 1.00 96.31 174 ASP A CA 1
ATOM 1416 C C . ASP A 1 174 ? -11.593 5.891 19.652 1.00 96.31 174 ASP A C 1
ATOM 1418 O O . ASP A 1 174 ? -11.314 6.167 18.482 1.00 96.31 174 ASP A O 1
ATOM 1422 N N . MET A 1 175 ? -11.643 4.622 20.076 1.00 95.94 175 MET A N 1
ATOM 1423 C CA . MET A 1 175 ? -11.350 3.481 19.200 1.00 95.94 175 MET A CA 1
ATOM 1424 C C . MET A 1 175 ? -12.354 3.348 18.050 1.00 95.94 175 MET A C 1
ATOM 1426 O O . MET A 1 175 ? -11.946 3.076 16.923 1.00 95.94 175 MET A O 1
ATOM 1430 N N . LEU A 1 176 ? -13.654 3.554 18.293 1.00 96.00 176 LEU A N 1
ATOM 1431 C CA . LEU A 1 176 ? -14.674 3.539 17.238 1.00 96.00 176 LEU A CA 1
ATOM 1432 C C . LEU A 1 176 ? -14.417 4.639 16.205 1.00 96.00 176 LEU A C 1
ATOM 1434 O O . LEU A 1 176 ? -14.522 4.388 15.005 1.00 96.00 176 LEU A O 1
ATOM 1438 N N . THR A 1 177 ? -14.023 5.828 16.660 1.00 93.88 177 THR A N 1
ATOM 1439 C CA . THR A 1 177 ? -13.657 6.955 15.794 1.00 93.88 177 THR A CA 1
ATOM 1440 C C . THR A 1 177 ? -12.416 6.639 14.956 1.00 93.88 177 THR A C 1
ATOM 1442 O O . THR A 1 177 ? -12.377 6.914 13.755 1.00 93.88 177 THR A O 1
ATOM 1445 N N . GLU A 1 178 ? -11.406 6.000 15.549 1.00 92.19 178 GLU A N 1
ATOM 1446 C CA . GLU A 1 178 ? -10.198 5.606 14.824 1.00 92.19 178 GLU A CA 1
ATOM 1447 C C . GLU A 1 178 ? -10.492 4.527 13.762 1.00 92.19 178 GLU A C 1
ATOM 1449 O O . GLU A 1 178 ? -10.021 4.625 12.623 1.00 92.19 178 GLU A O 1
ATOM 1454 N N . ILE A 1 179 ? -11.329 3.537 14.099 1.00 92.12 179 ILE A N 1
ATOM 1455 C CA . ILE A 1 179 ? -11.812 2.503 13.168 1.00 92.12 179 ILE A CA 1
ATOM 1456 C C . ILE A 1 179 ? -12.625 3.144 12.032 1.00 92.12 179 ILE A C 1
ATOM 1458 O O . ILE A 1 179 ? -12.445 2.794 10.863 1.00 92.12 179 ILE A O 1
ATOM 1462 N N . MET A 1 180 ? -13.467 4.132 12.344 1.00 88.19 180 MET A N 1
ATOM 1463 C CA . MET A 1 180 ? -14.259 4.878 11.362 1.00 88.19 180 MET A CA 1
ATOM 1464 C C . MET A 1 180 ? -13.379 5.526 10.289 1.00 88.19 180 MET A C 1
ATOM 1466 O O . MET A 1 180 ? -13.690 5.452 9.094 1.00 88.19 180 MET A O 1
ATOM 1470 N N . GLY A 1 181 ? -12.256 6.123 10.702 1.00 83.94 181 GLY A N 1
ATOM 1471 C CA . GLY A 1 181 ? -11.279 6.732 9.798 1.00 83.94 181 GLY A CA 1
ATOM 1472 C C . GLY A 1 181 ? -10.643 5.737 8.819 1.00 83.94 181 GLY A C 1
ATOM 1473 O O . GLY A 1 181 ? -10.313 6.111 7.691 1.00 83.94 181 GLY A O 1
ATOM 1474 N N . LEU A 1 182 ? -10.518 4.464 9.211 1.00 81.19 182 LEU A N 1
ATOM 1475 C CA . LEU A 1 182 ? -9.962 3.408 8.361 1.00 81.19 182 LEU A CA 1
ATOM 1476 C C . LEU A 1 182 ? -10.969 2.821 7.373 1.00 81.19 182 LEU A C 1
ATOM 1478 O O . LEU A 1 182 ? -10.621 2.620 6.209 1.00 81.19 182 LEU A O 1
ATOM 1482 N N . ILE A 1 183 ? -12.198 2.561 7.824 1.00 75.25 183 ILE A N 1
ATOM 1483 C CA . ILE A 1 183 ? -13.196 1.786 7.068 1.00 75.25 183 ILE A CA 1
ATOM 1484 C C . ILE A 1 183 ? -13.926 2.637 6.010 1.00 75.25 183 ILE A C 1
ATOM 1486 O O . ILE A 1 183 ? -14.477 2.088 5.061 1.00 75.25 183 ILE A O 1
ATOM 1490 N N . GLY A 1 184 ? -13.895 3.974 6.107 1.00 59.06 184 GLY A N 1
ATOM 1491 C CA . GLY A 1 184 ? -14.682 4.852 5.224 1.00 59.06 184 GLY A CA 1
ATOM 1492 C C . GLY A 1 184 ? -13.941 5.939 4.458 1.00 59.06 184 GLY A C 1
ATOM 1493 O O . GLY A 1 184 ? -14.591 6.856 3.970 1.00 59.06 184 GLY A O 1
ATOM 1494 N N . THR A 1 185 ? -12.618 5.876 4.325 1.00 53.47 185 THR A N 1
ATOM 1495 C CA . THR A 1 185 ? -11.896 6.777 3.415 1.00 53.47 185 THR A CA 1
ATOM 1496 C C . THR A 1 185 ? -11.590 6.069 2.091 1.00 53.47 185 THR A C 1
ATOM 1498 O O . THR A 1 185 ? -10.585 5.352 1.993 1.00 53.47 185 THR A O 1
ATOM 1501 N N . PRO A 1 186 ? -12.405 6.270 1.035 1.00 48.44 186 PRO A N 1
ATOM 1502 C CA . PRO A 1 186 ? -11.949 6.100 -0.336 1.00 48.44 186 PRO A CA 1
ATOM 1503 C C . PRO A 1 186 ? -11.012 7.273 -0.659 1.00 48.44 186 PRO A C 1
ATOM 1505 O O . PRO A 1 186 ? -11.365 8.211 -1.373 1.00 48.44 186 PRO A O 1
ATOM 1508 N N . GLU A 1 187 ? -9.821 7.286 -0.062 1.00 45.38 187 GLU A N 1
ATOM 1509 C CA . GLU A 1 187 ? -8.791 8.227 -0.486 1.00 45.38 187 GLU A CA 1
ATOM 1510 C C . GLU A 1 187 ? -8.359 7.876 -1.910 1.00 45.38 187 GLU A C 1
ATOM 1512 O O . GLU A 1 187 ? -8.154 6.714 -2.255 1.00 45.38 187 GLU A O 1
ATOM 1517 N N . LYS A 1 188 ? -8.229 8.913 -2.742 1.00 42.47 188 LYS A N 1
ATOM 1518 C CA . LYS A 1 188 ? -7.904 8.889 -4.178 1.00 42.47 188 LYS A CA 1
ATOM 1519 C C . LYS A 1 188 ? -6.493 8.361 -4.499 1.00 42.47 188 LYS A C 1
ATOM 1521 O O . LYS A 1 188 ? -5.901 8.756 -5.503 1.00 42.47 188 LYS A O 1
ATOM 1526 N N . HIS A 1 189 ? -5.901 7.535 -3.649 1.00 40.59 189 HIS A N 1
ATOM 1527 C CA . HIS 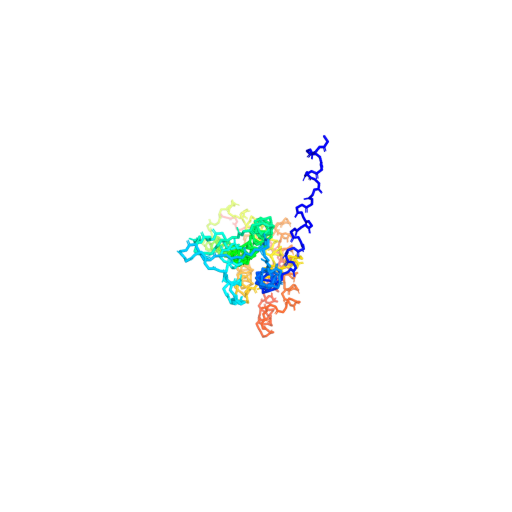A 1 189 ? -4.578 6.976 -3.878 1.00 40.59 189 HIS A CA 1
ATOM 1528 C C . HIS A 1 189 ? -4.726 5.626 -4.572 1.00 40.59 189 HIS A C 1
ATOM 1530 O O . HIS A 1 189 ? -5.404 4.730 -4.079 1.00 40.59 189 HIS A O 1
ATOM 1536 N N . GLN A 1 190 ? -4.087 5.507 -5.740 1.00 43.19 190 GLN A N 1
ATOM 1537 C CA . GLN A 1 190 ? -4.108 4.357 -6.660 1.00 43.19 190 GLN A CA 1
ATOM 1538 C C . GLN A 1 190 ? -3.617 3.030 -6.042 1.00 43.19 190 GLN A C 1
ATOM 1540 O O . GLN A 1 190 ? -3.541 2.023 -6.736 1.00 43.19 190 GLN A O 1
ATOM 1545 N N . PHE A 1 191 ? -3.309 3.030 -4.747 1.00 44.84 191 PHE A N 1
ATOM 1546 C CA . PHE A 1 191 ? -2.647 1.963 -4.012 1.00 44.84 191 PHE A CA 1
ATOM 1547 C C . PHE A 1 191 ? -3.518 1.334 -2.917 1.00 44.84 191 PHE A C 1
ATOM 1549 O O . PHE A 1 191 ? -3.042 0.467 -2.195 1.00 44.84 191 PHE A O 1
ATOM 1556 N N . LYS A 1 192 ? -4.791 1.733 -2.756 1.00 50.34 192 LYS A N 1
ATOM 1557 C CA . LYS A 1 192 ? -5.640 1.133 -1.715 1.00 50.34 192 LYS A CA 1
ATOM 1558 C C . LYS A 1 192 ? -6.296 -0.150 -2.227 1.00 50.34 192 LYS A C 1
ATOM 1560 O O . LYS A 1 192 ? -7.278 -0.114 -2.970 1.00 50.34 192 LYS A O 1
ATOM 1565 N N . LYS A 1 193 ? -5.747 -1.288 -1.811 1.00 53.41 193 LYS A N 1
ATOM 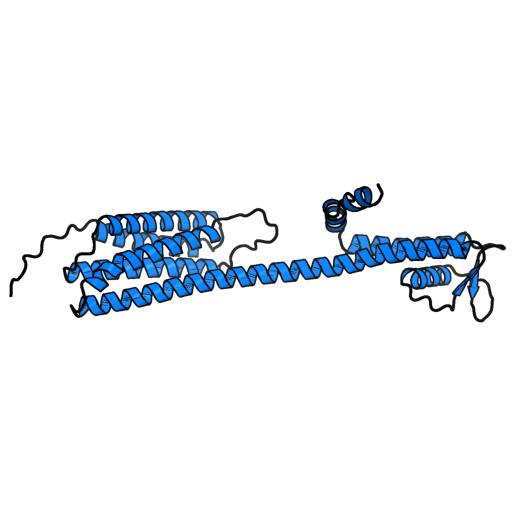1566 C CA . LYS A 1 193 ? -6.427 -2.581 -1.873 1.00 53.41 193 LYS A CA 1
ATOM 1567 C C . LYS A 1 193 ? -7.650 -2.530 -0.948 1.00 53.41 193 LYS A C 1
ATOM 1569 O O . LYS A 1 193 ? -7.628 -1.869 0.091 1.00 53.41 193 LYS A O 1
ATOM 1574 N N . VAL A 1 194 ? -8.744 -3.172 -1.355 1.00 59.31 194 VAL A N 1
ATOM 1575 C CA . VAL A 1 194 ? -9.921 -3.372 -0.493 1.00 59.31 194 VAL A CA 1
ATOM 1576 C C . VAL A 1 194 ? -9.436 -4.032 0.798 1.00 59.31 194 VAL A C 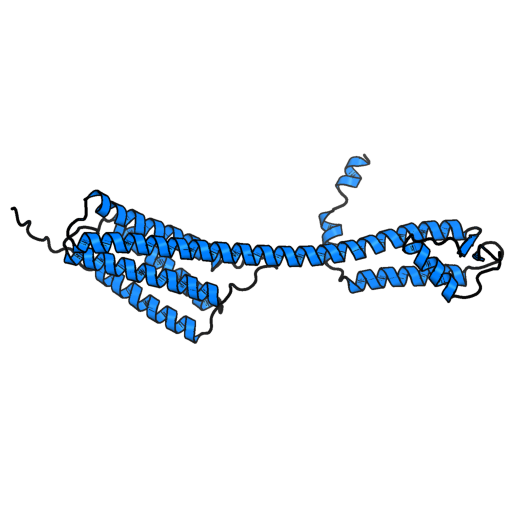1
ATOM 1578 O O . VAL A 1 194 ? -8.658 -4.982 0.718 1.00 59.31 194 VAL A O 1
ATOM 1581 N N . VAL A 1 195 ? -9.852 -3.506 1.958 1.00 65.19 195 VAL A N 1
ATOM 1582 C CA . VAL A 1 195 ? -9.530 -4.090 3.272 1.00 65.19 195 VAL A CA 1
ATOM 1583 C C . VAL A 1 195 ? -9.788 -5.590 3.218 1.00 65.19 195 VAL A C 1
ATOM 1585 O O . VAL A 1 195 ? -10.846 -5.995 2.728 1.00 65.19 195 VAL A O 1
ATOM 1588 N N . ASP A 1 196 ? -8.841 -6.399 3.701 1.00 77.44 196 ASP A N 1
ATOM 1589 C CA . ASP A 1 196 ? -8.998 -7.852 3.706 1.00 77.44 196 ASP A CA 1
ATOM 1590 C C . ASP A 1 196 ? -10.356 -8.211 4.352 1.00 77.44 196 ASP A C 1
ATOM 1592 O O . ASP A 1 196 ? -10.661 -7.736 5.458 1.00 77.44 196 ASP A O 1
ATOM 1596 N N . PRO A 1 197 ? -11.212 -9.003 3.673 1.00 82.94 197 PRO A N 1
ATOM 1597 C CA . PRO A 1 197 ? -12.485 -9.447 4.225 1.00 82.94 197 PRO A CA 1
ATOM 1598 C C . PRO A 1 197 ? -12.341 -10.048 5.629 1.00 82.94 197 PRO A C 1
ATOM 1600 O O . PRO A 1 197 ? -13.156 -9.777 6.508 1.00 82.94 197 PRO A O 1
ATOM 1603 N N . LEU A 1 198 ? -11.281 -10.816 5.884 1.00 85.56 198 LEU A N 1
ATOM 1604 C CA . LEU A 1 198 ? -11.020 -11.395 7.197 1.00 85.56 198 LEU A CA 1
ATOM 1605 C C . LEU A 1 198 ? -10.755 -10.309 8.246 1.00 85.56 198 LEU A C 1
ATOM 1607 O O . LEU A 1 198 ? -11.341 -10.339 9.327 1.00 85.56 198 LEU A O 1
ATOM 1611 N N . GLU A 1 199 ? -9.899 -9.334 7.944 1.00 87.56 199 GLU A N 1
ATOM 1612 C CA . GLU A 1 199 ? -9.578 -8.242 8.870 1.00 87.56 199 GLU A CA 1
ATOM 1613 C C . GLU A 1 199 ? -10.797 -7.376 9.177 1.00 87.56 199 GLU A C 1
ATOM 1615 O O . GLU A 1 199 ? -11.021 -7.017 10.337 1.00 87.56 199 GLU A O 1
ATOM 1620 N N . THR A 1 200 ? -11.616 -7.114 8.154 1.00 88.94 200 THR A N 1
ATOM 1621 C CA . THR A 1 200 ? -12.903 -6.424 8.285 1.00 88.94 200 THR A CA 1
ATOM 1622 C C . THR A 1 200 ? -13.807 -7.182 9.253 1.00 88.94 200 THR A C 1
ATOM 1624 O O . THR A 1 200 ? -14.262 -6.640 10.257 1.00 88.94 200 THR A O 1
ATOM 1627 N N . GLU A 1 201 ? -14.040 -8.468 9.012 1.00 90.69 201 GLU A N 1
ATOM 1628 C CA . GLU A 1 201 ? -14.879 -9.284 9.888 1.00 90.69 201 GLU A CA 1
ATOM 1629 C C . GLU A 1 201 ? -14.347 -9.317 11.330 1.00 90.69 201 GLU A C 1
ATOM 1631 O O . GLU A 1 201 ? -15.110 -9.160 12.285 1.00 90.69 201 GLU A O 1
ATOM 1636 N N . LEU A 1 202 ? -13.034 -9.468 11.509 1.00 92.19 202 LEU A N 1
ATOM 1637 C CA . LEU A 1 202 ? -12.408 -9.545 12.826 1.00 92.19 202 LEU A CA 1
ATOM 1638 C C . LEU A 1 202 ? -12.503 -8.235 13.620 1.00 92.19 202 LEU A C 1
ATOM 1640 O O . LEU A 1 202 ? -12.707 -8.291 14.841 1.00 92.19 202 LEU A O 1
ATOM 1644 N N . ILE A 1 203 ? -12.356 -7.067 12.981 1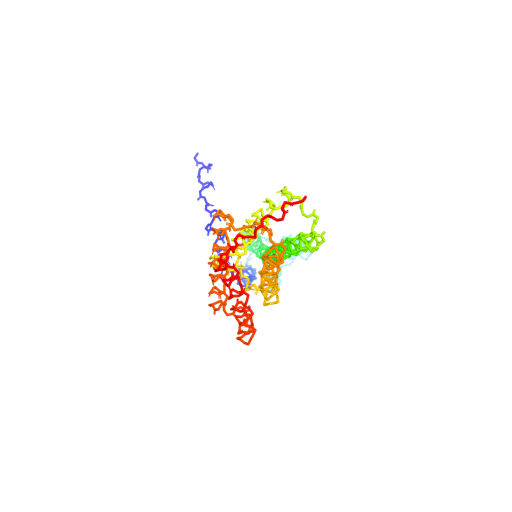.00 93.94 203 ILE A N 1
ATOM 1645 C CA . ILE A 1 203 ? -12.515 -5.778 13.672 1.00 93.94 203 ILE A CA 1
ATOM 1646 C C . ILE A 1 203 ? -13.981 -5.538 14.049 1.00 93.94 203 ILE A C 1
ATOM 1648 O O . ILE A 1 203 ? -14.248 -5.177 15.195 1.00 93.94 203 ILE A O 1
ATOM 1652 N N . PHE A 1 204 ? -14.933 -5.838 13.159 1.00 94.50 204 PHE A N 1
ATOM 1653 C CA . PHE A 1 204 ? -16.364 -5.705 13.450 1.00 94.50 204 PHE A CA 1
ATOM 1654 C C . PHE A 1 204 ? -16.813 -6.646 14.574 1.00 94.50 204 PHE A C 1
ATOM 1656 O O . PHE A 1 204 ? -17.478 -6.206 15.510 1.00 94.50 204 PHE A O 1
ATOM 1663 N N . ASN A 1 205 ? -16.371 -7.906 14.560 1.00 95.19 205 ASN A N 1
ATOM 1664 C CA . ASN A 1 205 ? -16.604 -8.834 15.669 1.00 95.19 205 ASN A CA 1
ATOM 1665 C C . ASN A 1 205 ? -15.997 -8.317 16.982 1.00 95.19 205 ASN A C 1
ATOM 1667 O O . ASN A 1 205 ? -16.622 -8.415 18.035 1.00 95.19 205 ASN A O 1
ATOM 1671 N N . SER A 1 206 ? -14.801 -7.720 16.936 1.00 96.62 206 SER A N 1
ATOM 1672 C CA . SER A 1 206 ? -14.165 -7.137 18.126 1.00 96.62 206 SER A CA 1
ATOM 1673 C C . SER A 1 206 ? -14.962 -5.955 18.684 1.00 96.62 206 SER A C 1
ATOM 1675 O O . SER A 1 206 ? -15.062 -5.823 19.901 1.00 96.62 206 SER A O 1
ATOM 1677 N N . VAL A 1 207 ? -15.541 -5.118 17.818 1.00 97.06 207 VAL A N 1
ATOM 1678 C CA . VAL A 1 207 ? -16.435 -4.015 18.205 1.00 97.06 207 VAL A CA 1
ATOM 1679 C C . VAL A 1 207 ? -17.707 -4.554 18.861 1.00 97.06 207 VAL A C 1
ATOM 1681 O O . VAL A 1 207 ? -18.048 -4.128 19.965 1.00 97.06 207 VAL A O 1
ATOM 1684 N N . LEU A 1 208 ? -18.370 -5.530 18.233 1.00 96.88 208 LEU A N 1
ATOM 1685 C CA . LEU A 1 208 ? -19.595 -6.148 18.751 1.00 96.88 208 LEU A CA 1
ATOM 1686 C C . LEU A 1 208 ? -19.381 -6.801 20.119 1.00 96.88 208 LEU A C 1
ATOM 1688 O O . LEU A 1 208 ? -20.118 -6.512 21.059 1.00 96.88 208 LEU A O 1
ATOM 1692 N N . GLN A 1 209 ? -18.322 -7.598 20.267 1.00 96.25 209 GLN A N 1
ATOM 1693 C CA . GLN A 1 209 ? -17.967 -8.213 21.548 1.00 96.25 209 GLN A CA 1
ATOM 1694 C C . GLN A 1 209 ? -17.707 -7.165 22.636 1.00 96.25 209 GLN A C 1
ATOM 1696 O O . GLN A 1 209 ? -18.017 -7.391 23.804 1.00 96.25 209 GLN A O 1
ATOM 1701 N N . THR A 1 210 ? -17.132 -6.011 22.286 1.00 97.62 210 THR A N 1
ATOM 1702 C CA . THR A 1 210 ? -16.905 -4.929 23.252 1.00 97.62 210 THR A CA 1
ATOM 1703 C C . THR A 1 210 ? -18.221 -4.288 23.693 1.00 97.62 210 THR A C 1
ATOM 1705 O O . THR A 1 210 ? -18.404 -4.074 24.891 1.00 97.62 210 THR A O 1
ATOM 1708 N N . PHE A 1 211 ? -19.175 -4.071 22.780 1.00 96.94 211 PHE A N 1
ATOM 1709 C CA . PHE A 1 211 ? -20.533 -3.651 23.149 1.00 96.94 211 PHE A CA 1
ATOM 1710 C C . PHE A 1 211 ? -21.224 -4.658 24.076 1.00 96.94 211 PHE A C 1
ATOM 1712 O O . PHE A 1 211 ? -21.802 -4.259 25.086 1.00 96.94 211 PHE A O 1
ATOM 1719 N N . GLU A 1 212 ? -21.128 -5.958 23.786 1.00 95.31 212 GLU A N 1
ATOM 1720 C CA . GLU A 1 212 ? -21.695 -7.005 24.646 1.00 95.31 212 GLU A CA 1
ATOM 1721 C C . GLU A 1 212 ? -21.090 -6.990 26.055 1.00 95.31 212 GLU A C 1
ATOM 1723 O O . GLU A 1 212 ? -21.823 -7.100 27.039 1.00 95.31 212 GLU A O 1
ATOM 1728 N N . ARG A 1 213 ? -19.767 -6.800 26.173 1.00 95.56 213 ARG A N 1
ATOM 1729 C CA . ARG A 1 213 ? -19.102 -6.667 27.480 1.00 95.56 213 ARG A CA 1
ATOM 1730 C C . ARG A 1 213 ? -19.552 -5.418 28.240 1.00 95.56 213 ARG A C 1
ATOM 1732 O O . ARG A 1 213 ? -19.760 -5.498 29.446 1.00 95.56 213 ARG A O 1
ATOM 1739 N N . PHE A 1 214 ? -19.740 -4.282 27.564 1.00 95.19 214 PHE A N 1
ATOM 1740 C CA . PHE A 1 214 ? -20.296 -3.086 28.208 1.00 95.19 214 PHE A CA 1
ATOM 1741 C C . PHE A 1 214 ? -21.721 -3.304 28.706 1.00 95.19 214 PHE A C 1
ATOM 1743 O O . PHE A 1 214 ? -22.049 -2.865 29.805 1.00 95.19 214 PHE A O 1
ATOM 1750 N N . ASN A 1 215 ? -22.556 -3.991 27.928 1.00 94.06 215 ASN A N 1
ATOM 1751 C CA . ASN A 1 215 ? -23.902 -4.333 28.364 1.00 94.06 215 ASN A CA 1
ATOM 1752 C C . ASN A 1 215 ? -23.882 -5.207 29.630 1.00 94.06 215 ASN A C 1
ATOM 1754 O O . ASN A 1 215 ? -24.604 -4.918 30.579 1.00 94.06 215 ASN A O 1
ATOM 1758 N N . GLU A 1 216 ? -23.031 -6.235 29.675 1.00 93.62 216 GLU A N 1
ATOM 1759 C CA . GLU A 1 216 ? -22.882 -7.075 30.870 1.00 93.62 216 GLU A CA 1
ATOM 1760 C C . GLU A 1 216 ? -22.420 -6.263 32.085 1.00 93.62 216 GLU A C 1
ATOM 1762 O O . GLU A 1 216 ? -23.014 -6.371 33.155 1.00 93.62 216 GLU A O 1
ATOM 1767 N N . LEU A 1 217 ? -21.445 -5.365 31.903 1.00 92.62 217 LEU A N 1
ATOM 1768 C CA . LEU A 1 217 ? -21.017 -4.439 32.952 1.00 92.62 217 LEU A CA 1
ATOM 1769 C C . LEU A 1 217 ? -22.188 -3.606 33.490 1.00 92.62 217 LEU A C 1
ATOM 1771 O O . LEU A 1 217 ? -22.375 -3.535 34.703 1.00 92.62 217 LEU A O 1
ATOM 1775 N N . MET A 1 218 ? -22.986 -2.997 32.611 1.00 91.44 218 MET A N 1
ATOM 1776 C CA . MET A 1 218 ? -24.142 -2.184 33.010 1.00 91.44 218 MET A CA 1
ATOM 1777 C C . MET A 1 218 ? -25.168 -3.007 33.801 1.00 91.44 218 MET A C 1
ATOM 1779 O O . MET A 1 218 ? -25.629 -2.561 34.851 1.00 91.44 218 MET A O 1
ATOM 1783 N N . GLN A 1 219 ? -25.478 -4.226 33.348 1.00 90.81 219 GLN A N 1
ATOM 1784 C CA . GLN A 1 219 ? -26.418 -5.124 34.027 1.00 90.81 219 GLN A CA 1
ATOM 1785 C C . GLN A 1 219 ? -25.914 -5.562 35.406 1.00 90.81 219 GLN A C 1
ATOM 1787 O O . GLN A 1 219 ? -26.680 -5.569 36.372 1.00 90.81 219 GLN A O 1
ATOM 1792 N N . THR A 1 220 ? -24.630 -5.902 35.524 1.00 90.50 220 THR A N 1
ATOM 1793 C CA . THR A 1 220 ? -24.032 -6.300 36.802 1.00 90.50 220 THR A CA 1
ATOM 1794 C C . THR A 1 220 ? -24.024 -5.139 37.791 1.00 90.50 220 THR A C 1
ATOM 1796 O O . THR A 1 220 ? -24.391 -5.322 38.953 1.00 90.50 220 THR A O 1
ATOM 1799 N N . LEU A 1 221 ? -23.680 -3.929 37.342 1.00 88.00 221 LEU A N 1
ATOM 1800 C CA . LEU A 1 221 ? -23.720 -2.737 38.189 1.00 88.00 221 LEU A CA 1
ATOM 1801 C C . LEU A 1 221 ? -25.142 -2.436 38.674 1.00 88.00 221 LEU A C 1
ATOM 1803 O O . LEU A 1 221 ? -25.326 -2.168 39.859 1.00 88.00 221 LEU A O 1
ATOM 1807 N N . ASP A 1 222 ? -26.145 -2.559 37.803 1.00 87.62 222 ASP A N 1
ATOM 1808 C CA . ASP A 1 222 ? -27.554 -2.391 38.176 1.00 87.62 222 ASP A CA 1
ATOM 1809 C C . ASP A 1 222 ? -28.004 -3.419 39.213 1.00 87.62 222 ASP A C 1
ATOM 1811 O O . ASP A 1 222 ? -28.620 -3.064 40.219 1.00 87.62 222 ASP A O 1
ATOM 1815 N N . LYS A 1 223 ? -27.664 -4.695 38.995 1.00 88.12 223 LYS A N 1
ATOM 1816 C CA . LYS A 1 223 ? -28.015 -5.804 39.891 1.00 88.12 223 LYS A CA 1
ATOM 1817 C C . LYS A 1 223 ? -27.441 -5.612 41.295 1.00 88.12 223 LYS A C 1
ATOM 1819 O O . LYS A 1 223 ? -28.103 -5.952 42.272 1.00 88.12 223 LYS A O 1
ATOM 1824 N N . GLN A 1 224 ? -26.230 -5.069 41.387 1.00 86.88 224 GLN A N 1
ATOM 1825 C CA . GLN A 1 224 ? -25.536 -4.814 42.651 1.00 86.88 224 GLN A CA 1
ATOM 1826 C C . GLN A 1 224 ? -25.834 -3.419 43.233 1.00 86.88 224 GLN A C 1
ATOM 1828 O O . GLN A 1 224 ? -25.373 -3.089 44.323 1.00 86.88 224 GLN A O 1
ATOM 1833 N N . GLY A 1 225 ? -26.624 -2.593 42.537 1.00 83.25 225 GLY A N 1
ATOM 1834 C CA . GLY A 1 225 ? -27.027 -1.266 43.004 1.00 83.25 225 GLY A CA 1
ATOM 1835 C C . GLY A 1 225 ? -25.951 -0.180 42.881 1.00 83.25 225 GLY A C 1
ATOM 1836 O O . GLY A 1 225 ? -26.056 0.853 43.545 1.00 83.25 225 GLY A O 1
ATOM 1837 N N . PHE A 1 226 ? -24.926 -0.379 42.048 1.00 84.00 226 PHE A N 1
ATOM 1838 C CA . PHE A 1 226 ? -23.901 0.630 41.782 1.00 84.00 226 PHE A CA 1
ATOM 1839 C C . PHE A 1 226 ? -24.392 1.688 40.784 1.00 84.00 226 PHE A C 1
ATOM 1841 O O . PHE A 1 226 ? -24.932 1.390 39.720 1.00 84.00 226 PHE A O 1
ATOM 1848 N N . GLU A 1 227 ? -24.156 2.961 41.100 1.00 83.19 227 GLU A N 1
ATOM 1849 C CA . GLU A 1 227 ? -24.529 4.077 40.232 1.00 83.19 227 GLU A CA 1
ATOM 1850 C C . GLU A 1 227 ? -23.478 4.323 39.136 1.00 83.19 227 GLU A C 1
ATOM 1852 O O . GLU A 1 227 ? -22.356 4.746 39.417 1.00 83.19 227 GLU A O 1
ATOM 1857 N N . TRP A 1 228 ? -23.866 4.121 37.873 1.00 86.19 228 TRP A N 1
ATOM 1858 C CA . TRP A 1 228 ? -23.026 4.395 36.694 1.00 86.19 228 TRP A CA 1
ATOM 1859 C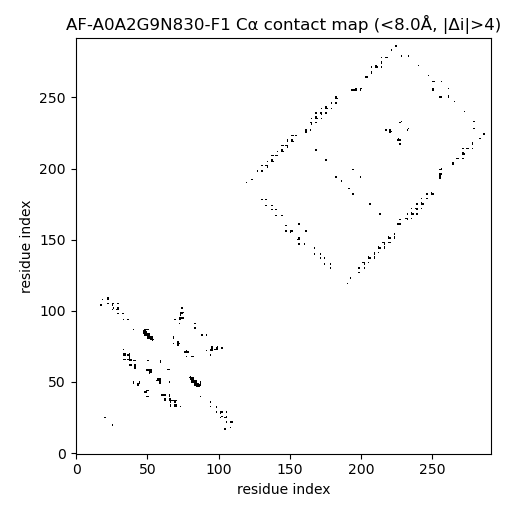 C . TRP A 1 228 ? -23.638 5.408 35.709 1.00 86.19 228 TRP A C 1
ATOM 1861 O O . TRP A 1 228 ? -22.937 5.957 34.855 1.00 86.19 228 TRP A O 1
ATOM 1871 N N . ARG A 1 229 ? -24.937 5.704 35.856 1.00 87.81 229 ARG A N 1
ATOM 1872 C CA . ARG A 1 229 ? -25.761 6.560 34.980 1.00 87.81 229 ARG A CA 1
ATOM 1873 C C . ARG A 1 229 ? -25.536 8.063 35.182 1.00 87.81 229 ARG A C 1
ATOM 1875 O O . ARG A 1 229 ? -26.479 8.829 35.358 1.00 87.81 229 ARG A O 1
ATOM 1882 N N . ARG A 1 230 ? -24.282 8.510 35.151 1.00 87.62 230 ARG A N 1
ATOM 1883 C CA . ARG A 1 230 ? -23.974 9.948 35.099 1.00 87.62 230 ARG A CA 1
ATOM 1884 C C . ARG A 1 230 ? -24.306 10.494 33.713 1.00 87.62 230 ARG A C 1
ATOM 1886 O O . ARG A 1 230 ? -24.102 9.796 32.723 1.00 87.62 230 ARG A O 1
ATOM 1893 N N . GLU A 1 231 ? -24.746 11.747 33.638 1.00 88.38 231 GLU A N 1
ATOM 1894 C CA . GLU A 1 231 ? -25.119 12.403 32.374 1.00 88.38 231 GLU A CA 1
ATOM 1895 C C . GLU A 1 231 ? -24.002 12.315 31.324 1.00 88.38 231 GLU A C 1
ATOM 1897 O O . GLU A 1 231 ? -24.235 11.890 30.193 1.00 88.38 231 GLU A O 1
ATOM 1902 N N . VAL A 1 232 ? -22.762 12.601 31.733 1.00 88.88 232 VAL A N 1
ATOM 1903 C CA . VAL A 1 232 ? -21.594 12.507 30.849 1.00 88.88 232 VAL A CA 1
ATOM 1904 C C . VAL A 1 232 ? -21.410 11.074 30.334 1.00 88.88 232 VAL A C 1
ATOM 1906 O O . VAL A 1 232 ? -21.242 10.885 29.134 1.00 88.88 232 VAL A O 1
ATOM 1909 N N . THR A 1 233 ? -21.528 10.058 31.195 1.00 91.19 233 THR A N 1
ATOM 1910 C CA . THR A 1 233 ? -21.427 8.641 30.806 1.00 91.19 233 THR A CA 1
ATOM 1911 C C . THR A 1 233 ? -22.503 8.255 29.795 1.00 91.19 233 THR A C 1
ATOM 1913 O O . THR A 1 233 ? -22.186 7.675 28.761 1.00 91.19 233 THR A O 1
ATOM 1916 N N . ILE A 1 234 ? -23.762 8.616 30.057 1.00 91.88 234 ILE A N 1
ATOM 1917 C CA . ILE A 1 234 ? -24.887 8.345 29.152 1.00 91.88 234 ILE A CA 1
ATOM 1918 C C . ILE A 1 234 ? -24.643 8.999 27.787 1.00 91.88 234 ILE A C 1
ATOM 1920 O O . ILE A 1 234 ? -24.844 8.359 26.755 1.00 91.88 234 ILE A O 1
ATOM 1924 N N . SER A 1 235 ? -24.146 10.240 27.771 1.00 93.50 235 SER A N 1
ATOM 1925 C CA . SER A 1 235 ? -23.834 10.947 26.524 1.00 93.50 235 SER A CA 1
ATOM 1926 C C . SER A 1 235 ? -22.801 10.200 25.668 1.00 93.50 235 SER A C 1
ATOM 1928 O O . SER A 1 235 ? -22.979 10.090 24.457 1.00 93.50 235 SER A O 1
ATOM 1930 N N . VAL A 1 236 ? -21.758 9.635 26.289 1.00 94.75 236 VAL A N 1
ATOM 1931 C CA . VAL A 1 236 ? -20.699 8.872 25.603 1.00 94.75 236 VAL A CA 1
ATOM 1932 C C . VAL A 1 236 ? -21.264 7.568 25.052 1.00 94.75 236 VAL A C 1
ATOM 1934 O O . VAL A 1 236 ? -21.003 7.223 23.906 1.00 94.75 236 VAL A O 1
ATOM 1937 N N . VAL A 1 237 ? -22.104 6.868 25.825 1.00 95.50 237 VAL A N 1
ATOM 1938 C CA . VAL A 1 237 ? -22.767 5.642 25.353 1.00 95.50 237 VAL A CA 1
ATOM 1939 C C . VAL A 1 237 ? -23.594 5.928 24.100 1.00 95.50 237 VAL A C 1
ATOM 1941 O O . VAL A 1 237 ? -23.497 5.179 23.130 1.00 95.50 237 VAL A O 1
ATOM 1944 N N . HIS A 1 238 ? -24.361 7.022 24.077 1.00 95.62 238 HIS A N 1
ATOM 1945 C CA . HIS A 1 238 ? -25.106 7.418 22.880 1.00 95.62 238 HIS A CA 1
ATOM 1946 C C . HIS A 1 238 ? -24.189 7.695 21.685 1.00 95.62 238 HIS A C 1
ATOM 1948 O O . HIS A 1 238 ? -24.482 7.215 20.591 1.00 95.62 238 HIS A O 1
ATOM 1954 N N . ARG A 1 239 ? -23.058 8.386 21.883 1.00 96.50 239 ARG A N 1
ATOM 1955 C CA . ARG A 1 239 ? -22.073 8.604 20.810 1.00 96.50 239 ARG A CA 1
ATOM 1956 C C . ARG A 1 239 ? -21.492 7.292 20.287 1.00 96.50 239 ARG A C 1
ATOM 1958 O O . ARG A 1 239 ? -21.437 7.109 19.076 1.00 96.50 239 ARG A O 1
ATOM 1965 N N . CYS A 1 240 ? -21.166 6.338 21.161 1.00 97.44 240 CYS A N 1
ATOM 1966 C CA . CYS A 1 240 ? -20.736 5.002 20.743 1.00 97.44 240 CYS A CA 1
ATOM 1967 C C . CYS A 1 240 ? -21.801 4.291 19.891 1.00 97.44 240 CYS A C 1
ATOM 1969 O O . CYS A 1 240 ? -21.460 3.677 18.882 1.00 97.44 240 CYS A O 1
ATOM 1971 N N . LEU A 1 241 ? -23.085 4.373 20.262 1.00 96.56 241 LEU A N 1
ATOM 1972 C CA . LEU A 1 241 ? -24.175 3.767 19.485 1.00 96.56 241 LEU A CA 1
ATOM 1973 C C . LEU A 1 241 ? -24.317 4.399 18.091 1.00 96.56 241 LEU A C 1
ATOM 1975 O O . LEU A 1 241 ? -24.495 3.665 17.118 1.00 96.56 241 LEU A O 1
ATOM 1979 N N . GLU A 1 242 ? -24.201 5.725 17.982 1.00 95.50 242 GLU A N 1
ATOM 1980 C CA . GLU A 1 242 ? -24.234 6.426 16.691 1.00 95.50 242 GLU A CA 1
ATOM 1981 C C . GLU A 1 242 ? -23.010 6.093 15.825 1.00 95.50 242 GLU A C 1
ATOM 1983 O O . GLU A 1 242 ? -23.169 5.736 14.658 1.00 95.50 242 GLU A O 1
ATOM 1988 N N . LEU A 1 243 ? -21.801 6.092 16.399 1.00 95.25 243 LEU A N 1
ATOM 1989 C CA . LEU A 1 243 ? -20.582 5.675 15.693 1.00 95.25 243 LEU A CA 1
ATOM 1990 C C . LEU A 1 243 ? -20.686 4.228 15.198 1.00 95.25 243 LEU A C 1
ATOM 1992 O O . LEU A 1 243 ? -20.299 3.919 14.075 1.00 95.25 243 LEU A O 1
ATOM 1996 N N . ASN A 1 244 ? -21.243 3.327 16.006 1.00 95.44 244 ASN A N 1
ATOM 1997 C CA . ASN A 1 244 ? -21.457 1.944 15.596 1.00 95.44 244 ASN A CA 1
ATOM 1998 C C . ASN A 1 244 ? -22.471 1.835 14.452 1.00 95.44 244 ASN A C 1
ATOM 2000 O O . ASN A 1 244 ? -22.271 1.062 13.519 1.00 95.44 244 ASN A O 1
ATOM 2004 N N . LYS A 1 245 ? -23.550 2.621 14.486 1.00 94.25 245 LYS A N 1
ATOM 2005 C CA . LYS A 1 245 ? -24.509 2.678 13.380 1.00 94.25 245 LYS A CA 1
ATOM 2006 C C . LYS A 1 245 ? -23.818 3.114 12.086 1.00 94.25 245 LYS A C 1
ATOM 2008 O O . LYS A 1 245 ? -23.902 2.395 11.094 1.00 94.25 245 LYS A O 1
ATOM 2013 N N . GLU A 1 246 ? -23.069 4.214 12.125 1.00 92.75 246 GLU A N 1
ATOM 2014 C CA . GLU A 1 246 ? -22.353 4.731 10.957 1.00 92.75 246 GLU A CA 1
ATOM 2015 C C . GLU A 1 246 ? -21.285 3.743 10.439 1.00 92.75 246 GLU A C 1
ATOM 2017 O O . GLU A 1 246 ? -21.152 3.559 9.227 1.00 92.75 246 GLU A O 1
ATOM 2022 N N . LEU A 1 247 ? -20.571 3.035 11.327 1.00 91.88 247 LEU A N 1
ATOM 2023 C CA . LEU A 1 247 ? -19.603 1.999 10.940 1.00 91.88 247 LEU A CA 1
ATOM 2024 C C . LEU A 1 247 ? -20.269 0.897 10.114 1.00 91.88 247 LEU A C 1
ATOM 2026 O O . LEU A 1 247 ? -19.740 0.470 9.087 1.00 91.88 247 LEU A O 1
ATOM 2030 N N . PHE A 1 248 ? -21.441 0.441 10.551 1.00 92.31 248 PHE A N 1
ATOM 2031 C CA . PHE A 1 248 ? -22.188 -0.594 9.849 1.00 92.31 248 PHE A CA 1
ATOM 2032 C C . PHE A 1 248 ? -22.832 -0.090 8.557 1.00 92.31 248 PHE A C 1
ATOM 2034 O O . PHE A 1 248 ? -22.886 -0.840 7.587 1.00 92.31 248 PHE A O 1
ATOM 2041 N N . ASP A 1 249 ? -23.254 1.172 8.491 1.00 90.50 249 ASP A N 1
ATOM 2042 C CA . ASP A 1 249 ? -23.736 1.775 7.244 1.00 90.50 249 ASP A CA 1
ATOM 2043 C C . ASP A 1 249 ? -22.615 1.821 6.182 1.00 90.50 249 ASP A C 1
ATOM 2045 O O . ASP A 1 249 ? -22.832 1.499 5.005 1.00 90.50 249 ASP A O 1
ATOM 2049 N N . ARG A 1 250 ? -21.374 2.112 6.600 1.00 87.56 250 ARG A N 1
ATOM 2050 C CA . ARG A 1 250 ? -20.178 2.012 5.742 1.00 87.56 250 ARG A CA 1
ATOM 2051 C C . ARG A 1 250 ? -19.863 0.569 5.345 1.00 87.56 250 ARG A C 1
ATOM 2053 O O . ARG A 1 250 ? -19.575 0.309 4.179 1.00 87.56 250 ARG A O 1
ATOM 2060 N N . LEU A 1 251 ? -19.971 -0.387 6.270 1.00 87.75 251 LEU A N 1
ATOM 2061 C CA . LEU A 1 251 ? -19.789 -1.808 5.954 1.00 87.75 251 LEU A CA 1
ATOM 2062 C C . LEU A 1 251 ? -20.772 -2.270 4.874 1.00 87.75 251 LEU A C 1
ATOM 2064 O O . LEU A 1 251 ? -20.353 -2.831 3.861 1.00 87.75 251 LEU A O 1
ATOM 2068 N N . ASN A 1 252 ? -22.057 -1.968 5.069 1.00 86.50 252 ASN A N 1
ATOM 2069 C CA . ASN A 1 252 ? -23.148 -2.362 4.180 1.00 86.50 252 ASN A CA 1
ATOM 2070 C C . ASN A 1 252 ? -22.982 -1.782 2.765 1.00 86.50 252 ASN A C 1
ATOM 2072 O O . ASN A 1 252 ? -23.352 -2.428 1.787 1.00 86.50 252 ASN A O 1
ATOM 2076 N N . SER A 1 253 ? -22.402 -0.584 2.642 1.00 83.81 253 SER A N 1
ATOM 2077 C CA . SER A 1 253 ? -22.153 0.070 1.350 1.00 83.81 253 SER A CA 1
ATOM 2078 C C . SER A 1 253 ? -20.844 -0.357 0.673 1.00 83.81 253 SER A C 1
ATOM 2080 O O . SER A 1 253 ? -20.748 -0.300 -0.552 1.00 83.81 253 SER A O 1
ATOM 2082 N N . SER A 1 254 ? -19.847 -0.822 1.433 1.00 75.81 254 SER A N 1
ATOM 2083 C CA . SER A 1 254 ? -18.499 -1.117 0.918 1.00 75.81 254 SER A CA 1
ATOM 2084 C C . SER A 1 254 ? -18.373 -2.403 0.085 1.00 75.81 254 SER A C 1
ATOM 2086 O O . SER A 1 254 ? -17.375 -2.563 -0.616 1.00 75.81 254 SER A O 1
ATOM 2088 N N . LYS A 1 255 ? -19.349 -3.327 0.157 1.00 73.06 255 LYS A N 1
ATOM 2089 C CA . LYS A 1 255 ? -19.274 -4.694 -0.417 1.00 73.06 255 LYS A CA 1
ATOM 2090 C C . LYS A 1 255 ? -17.987 -5.461 -0.041 1.00 73.06 255 LYS A C 1
ATOM 2092 O O . LYS A 1 255 ? -17.567 -6.356 -0.769 1.00 73.06 255 LYS A O 1
ATOM 2097 N N . SER A 1 256 ? -17.355 -5.122 1.084 1.00 74.75 256 SER A N 1
ATOM 2098 C CA . SER A 1 256 ? -16.084 -5.718 1.532 1.00 74.75 256 SER A CA 1
ATOM 2099 C C . SER A 1 256 ? -16.219 -7.153 2.055 1.00 74.75 256 SER A C 1
ATOM 2101 O O . SER A 1 256 ? -15.231 -7.878 2.137 1.00 74.75 256 SER A O 1
ATOM 2103 N N . LEU A 1 257 ? -17.437 -7.580 2.393 1.00 82.31 257 LEU A N 1
ATOM 2104 C CA . LEU A 1 257 ? -17.754 -8.906 2.915 1.00 82.31 257 LEU A CA 1
ATOM 2105 C C . LEU A 1 257 ? -18.854 -9.582 2.082 1.00 82.31 257 LEU A C 1
ATOM 2107 O O . LEU A 1 257 ? -19.695 -8.893 1.501 1.00 82.31 257 LEU A O 1
ATOM 2111 N N . PRO A 1 258 ? -18.919 -10.929 2.075 1.00 86.81 258 PRO A N 1
ATOM 2112 C CA . PRO A 1 258 ? -20.068 -11.656 1.544 1.00 86.81 258 PRO A CA 1
ATOM 2113 C C . PRO A 1 258 ? -21.373 -11.225 2.229 1.00 86.81 258 PRO A C 1
ATOM 2115 O O . PRO A 1 258 ? -21.409 -11.090 3.453 1.00 86.81 258 PRO A O 1
ATOM 2118 N N . GLU A 1 259 ? -22.462 -11.094 1.465 1.00 86.94 259 GLU A N 1
ATOM 2119 C CA . GLU A 1 259 ? -23.761 -10.600 1.963 1.00 86.94 259 GLU A CA 1
ATOM 2120 C C . GLU A 1 259 ? -24.261 -11.358 3.198 1.00 86.94 259 GLU A C 1
ATOM 2122 O O . GLU A 1 259 ? -24.726 -10.746 4.158 1.00 86.94 259 GLU A O 1
ATOM 2127 N N . LYS A 1 260 ? -24.085 -12.686 3.224 1.00 90.00 260 LYS A N 1
ATOM 2128 C CA . LYS A 1 260 ? -24.443 -13.519 4.379 1.00 90.00 260 LYS A CA 1
ATOM 2129 C C . LYS A 1 260 ? -23.714 -13.087 5.658 1.00 90.00 260 LYS A C 1
ATOM 2131 O O . LYS A 1 260 ? -24.344 -12.960 6.700 1.00 90.00 260 LYS A O 1
ATOM 2136 N N . LYS A 1 261 ? -22.408 -12.808 5.579 1.00 89.88 261 LYS A N 1
ATOM 2137 C CA . LYS A 1 261 ? -21.622 -12.360 6.742 1.00 89.88 261 LYS A CA 1
ATOM 2138 C C . LYS A 1 261 ? -22.047 -10.971 7.207 1.00 89.88 261 LYS A C 1
ATOM 2140 O O . LYS A 1 261 ? -22.145 -10.730 8.406 1.00 89.88 261 LYS A O 1
ATOM 2145 N N . ILE A 1 262 ? -22.335 -10.069 6.268 1.00 89.06 262 ILE A N 1
ATOM 2146 C CA . ILE A 1 262 ? -22.876 -8.741 6.585 1.00 89.06 262 ILE A CA 1
ATOM 2147 C C . ILE A 1 262 ? -24.218 -8.875 7.316 1.00 89.06 262 ILE A C 1
ATOM 2149 O O . ILE A 1 262 ? -24.452 -8.178 8.305 1.00 89.06 262 ILE A O 1
ATOM 2153 N N . ALA A 1 263 ? -25.092 -9.780 6.868 1.00 91.44 263 ALA A N 1
ATOM 2154 C CA . ALA A 1 263 ? -26.364 -10.049 7.529 1.00 91.44 263 ALA A CA 1
ATOM 2155 C C . ALA A 1 263 ? -26.161 -10.575 8.962 1.00 91.44 263 ALA A C 1
ATOM 2157 O O . ALA A 1 263 ? -26.738 -10.012 9.894 1.00 91.44 263 ALA A O 1
ATOM 2158 N N . ASP A 1 264 ? -25.287 -11.568 9.157 1.00 92.44 264 ASP A N 1
ATOM 2159 C CA . ASP A 1 264 ? -24.976 -12.136 10.477 1.00 92.44 264 ASP A CA 1
ATOM 2160 C C . ASP A 1 264 ? -24.434 -11.069 11.450 1.00 92.44 264 ASP A C 1
ATOM 2162 O O . ASP A 1 264 ? -24.884 -10.970 12.596 1.00 92.44 264 ASP A O 1
ATOM 2166 N N . LEU A 1 265 ? -23.517 -10.213 10.984 1.00 93.00 265 LEU A N 1
ATOM 2167 C CA . LEU A 1 265 ? -22.977 -9.099 11.771 1.00 93.00 265 LEU A CA 1
ATOM 2168 C C . LEU A 1 265 ? -24.058 -8.065 12.121 1.00 93.00 265 LEU A C 1
ATOM 2170 O O . LEU A 1 265 ? -24.091 -7.564 13.245 1.00 93.00 265 LEU A O 1
ATOM 2174 N N . ASN A 1 266 ? -24.967 -7.746 11.195 1.00 93.12 266 ASN A N 1
ATOM 2175 C CA . ASN A 1 266 ? -26.068 -6.818 11.466 1.00 93.12 266 ASN A CA 1
ATOM 2176 C C . ASN A 1 266 ? -27.061 -7.374 12.498 1.00 93.12 266 ASN A C 1
ATOM 2178 O O . ASN A 1 266 ? -27.558 -6.609 13.326 1.00 93.12 266 ASN A O 1
ATOM 2182 N N . VAL A 1 267 ? -27.329 -8.684 12.494 1.00 93.81 267 VAL A N 1
ATOM 2183 C CA . VAL A 1 267 ? -28.162 -9.331 13.523 1.00 93.81 267 VAL A CA 1
ATOM 2184 C C . VAL A 1 267 ? -27.520 -9.175 14.903 1.00 93.81 267 VAL A C 1
ATOM 2186 O O . VAL A 1 267 ? -28.185 -8.740 15.846 1.00 93.81 267 VAL A O 1
ATOM 2189 N N . GLN A 1 268 ? -26.220 -9.460 15.017 1.00 92.81 268 GLN A N 1
ATOM 2190 C CA . GLN A 1 268 ? -25.476 -9.290 16.269 1.00 92.81 268 GLN A CA 1
ATOM 2191 C C . GLN A 1 268 ? -25.452 -7.825 16.729 1.00 92.81 268 GLN A C 1
ATOM 2193 O O . GLN A 1 268 ? -25.705 -7.542 17.901 1.00 92.81 268 GLN A O 1
ATOM 2198 N N . LYS A 1 269 ? -25.234 -6.884 15.801 1.00 94.38 269 LYS A N 1
ATOM 2199 C CA . LYS A 1 269 ? -25.298 -5.439 16.066 1.00 94.38 269 LYS A CA 1
ATOM 2200 C C . LYS A 1 269 ? -26.627 -5.033 16.679 1.00 94.38 269 LYS A C 1
ATOM 2202 O O . LYS A 1 269 ? -26.634 -4.376 17.714 1.00 94.38 269 LYS A O 1
ATOM 2207 N N . ASN A 1 270 ? -27.737 -5.411 16.047 1.00 93.06 270 ASN A N 1
ATOM 2208 C CA . ASN A 1 270 ? -29.068 -5.029 16.513 1.00 93.06 270 ASN A CA 1
ATOM 2209 C C . ASN A 1 270 ? -29.314 -5.569 17.927 1.00 93.06 270 ASN A C 1
ATOM 2211 O O . ASN A 1 270 ? -29.675 -4.808 18.819 1.00 93.06 270 ASN A O 1
ATOM 2215 N N . LYS A 1 271 ? -28.977 -6.844 18.162 1.00 91.75 271 LYS A N 1
ATOM 2216 C CA . LYS A 1 271 ? -29.065 -7.474 19.483 1.00 91.75 271 LYS A CA 1
ATOM 2217 C C . LYS A 1 271 ? -28.250 -6.722 20.550 1.00 91.75 271 LYS A C 1
ATOM 2219 O O . LYS A 1 271 ? -28.764 -6.473 21.639 1.00 91.75 271 LYS A O 1
ATOM 2224 N N . ALA A 1 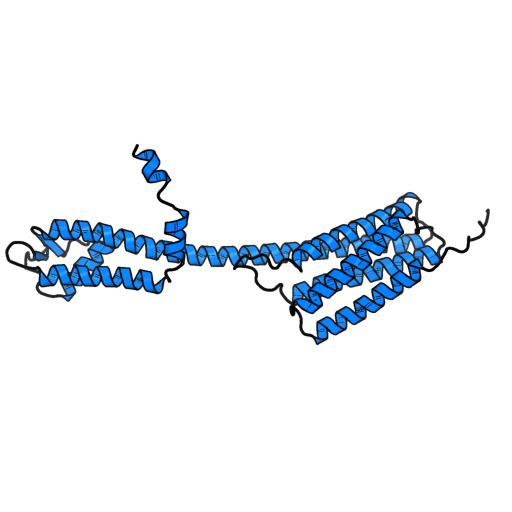272 ? -27.004 -6.348 20.256 1.00 88.12 272 ALA A N 1
ATOM 2225 C CA . ALA A 1 272 ? -26.149 -5.615 21.194 1.00 88.12 272 ALA A CA 1
ATOM 2226 C C . ALA A 1 272 ? -26.673 -4.193 21.480 1.00 88.12 272 ALA A C 1
ATOM 2228 O O . ALA A 1 272 ? -26.722 -3.765 22.634 1.00 88.12 272 ALA A O 1
ATOM 2229 N N . VAL A 1 273 ? -27.108 -3.474 20.440 1.00 90.75 273 VAL A N 1
ATOM 2230 C CA . VAL A 1 273 ? -27.670 -2.117 20.549 1.00 90.75 273 VAL A CA 1
ATOM 2231 C C . VAL A 1 273 ? -28.955 -2.112 21.377 1.00 90.75 273 VAL A C 1
ATOM 2233 O O . VAL A 1 273 ? -29.123 -1.244 22.236 1.00 90.75 273 VAL A O 1
ATOM 2236 N N . ASP A 1 274 ? -29.850 -3.073 21.151 1.00 91.19 274 ASP A N 1
ATOM 2237 C CA . ASP A 1 274 ? -31.128 -3.151 21.859 1.00 91.19 274 ASP A CA 1
ATOM 2238 C C . ASP A 1 274 ? -30.932 -3.424 23.353 1.00 91.19 274 ASP A C 1
ATOM 2240 O O . ASP A 1 274 ? -31.560 -2.766 24.184 1.00 91.19 274 ASP A O 1
ATOM 2244 N N . MET A 1 275 ? -29.997 -4.309 23.720 1.00 88.88 275 MET A N 1
ATOM 2245 C CA . MET A 1 275 ? -29.678 -4.564 25.129 1.00 88.88 275 MET A CA 1
ATOM 2246 C C . MET A 1 275 ? -29.153 -3.315 25.852 1.00 88.88 275 MET A C 1
ATOM 2248 O O . MET A 1 275 ? -29.598 -3.010 26.960 1.00 88.88 275 MET A O 1
ATOM 2252 N N . ILE A 1 276 ? -28.280 -2.538 25.206 1.00 90.12 276 ILE A N 1
ATOM 2253 C CA . ILE A 1 276 ? -27.759 -1.291 25.786 1.00 90.12 276 ILE A CA 1
ATOM 2254 C C . ILE A 1 276 ? -28.865 -0.241 25.918 1.00 90.12 276 ILE A C 1
ATOM 2256 O O . ILE A 1 276 ? -28.953 0.434 26.942 1.00 90.12 276 ILE A O 1
ATOM 2260 N N . LYS A 1 277 ? -29.751 -0.114 24.923 1.00 89.88 277 LYS A N 1
ATOM 2261 C CA . LYS A 1 277 ? -30.907 0.794 25.005 1.00 89.88 277 LYS A CA 1
ATOM 2262 C C . LYS A 1 277 ? -31.831 0.441 26.171 1.00 89.88 277 LYS A C 1
ATOM 2264 O O . LYS A 1 277 ? -32.281 1.343 26.878 1.00 89.88 277 LYS A O 1
ATOM 2269 N N . ILE A 1 278 ? -32.074 -0.849 26.406 1.00 87.38 278 ILE A N 1
ATOM 2270 C CA . ILE A 1 278 ? -32.837 -1.317 27.571 1.00 87.38 278 ILE A CA 1
ATOM 2271 C C . ILE A 1 278 ? -32.131 -0.886 28.862 1.00 87.38 278 ILE A C 1
ATOM 2273 O O . ILE A 1 278 ? -32.765 -0.257 29.712 1.00 87.38 278 ILE A O 1
ATOM 2277 N N . ALA A 1 279 ? -30.821 -1.124 28.981 1.00 85.00 279 ALA A N 1
ATOM 2278 C CA . ALA A 1 279 ? -30.040 -0.714 30.150 1.00 85.00 279 ALA A CA 1
ATOM 2279 C C . ALA A 1 279 ? -30.095 0.808 30.399 1.00 85.00 279 ALA A C 1
ATOM 2281 O O . ALA A 1 279 ? -30.223 1.247 31.544 1.00 85.00 279 ALA A O 1
ATOM 2282 N N . LEU A 1 280 ? -30.080 1.631 29.346 1.00 86.06 280 LEU A N 1
ATOM 2283 C CA . LEU A 1 280 ? -30.225 3.088 29.455 1.00 86.06 280 LEU A CA 1
ATOM 2284 C C . LEU A 1 280 ? -31.619 3.521 29.945 1.00 86.06 280 LEU A C 1
ATOM 2286 O O . LEU A 1 280 ? -31.734 4.527 30.643 1.00 86.06 280 LEU A O 1
ATOM 2290 N N . SER A 1 281 ? -32.673 2.770 29.610 1.00 80.69 281 SER A N 1
ATOM 2291 C CA . SER A 1 281 ? -34.063 3.110 29.955 1.00 80.69 281 SER A CA 1
ATOM 2292 C C . SER A 1 281 ? -34.448 2.827 31.416 1.00 80.69 281 SER A C 1
ATOM 2294 O O . SER A 1 281 ? -35.376 3.444 31.947 1.00 80.69 281 SER A O 1
ATOM 2296 N N . HIS A 1 282 ? -33.729 1.931 32.099 1.00 69.81 282 HIS A N 1
ATOM 2297 C CA . HIS A 1 282 ? -33.977 1.626 33.506 1.00 69.81 282 HIS A CA 1
ATOM 2298 C C . HIS A 1 282 ? -33.532 2.793 34.405 1.00 69.81 282 HIS A C 1
ATOM 2300 O O . HIS A 1 282 ? -32.349 2.984 34.669 1.00 69.81 282 HIS A O 1
ATOM 2306 N N . LYS A 1 283 ? -34.481 3.580 34.931 1.00 57.47 283 LYS A N 1
ATOM 2307 C CA . LYS A 1 283 ? -34.206 4.498 36.050 1.00 57.47 283 LYS A CA 1
ATOM 2308 C C . LYS A 1 283 ? -33.967 3.677 37.318 1.00 57.47 283 LYS A C 1
ATOM 2310 O O . LYS A 1 283 ? -34.807 2.850 37.672 1.00 57.47 283 LYS A O 1
ATOM 2315 N N . ASN A 1 284 ? -32.870 3.948 38.029 1.00 52.94 284 ASN A N 1
ATOM 2316 C CA . ASN A 1 284 ? -32.661 3.434 39.383 1.00 52.94 284 ASN A CA 1
ATOM 2317 C C . ASN A 1 284 ? -33.904 3.760 40.227 1.00 52.94 284 ASN A C 1
ATOM 2319 O O . ASN A 1 284 ? -34.166 4.926 40.524 1.00 52.94 284 ASN A O 1
ATOM 2323 N N . LYS A 1 285 ? -34.667 2.740 40.644 1.00 43.75 285 LYS A N 1
ATOM 2324 C CA . LYS A 1 285 ? -35.449 2.877 41.876 1.00 43.75 285 LYS A CA 1
ATOM 2325 C C . LYS A 1 285 ? -34.417 3.107 42.983 1.00 43.75 285 LYS A C 1
ATOM 2327 O O . LYS A 1 285 ? -33.454 2.341 43.039 1.00 43.75 285 LYS A O 1
ATOM 2332 N N . PRO A 1 286 ? -34.553 4.141 43.827 1.00 37.22 286 PRO A N 1
ATOM 2333 C CA . PRO A 1 286 ? -33.614 4.345 44.915 1.00 37.22 286 PRO A CA 1
ATOM 2334 C C . PRO A 1 286 ? -33.671 3.108 45.813 1.00 37.22 286 PRO A C 1
ATOM 2336 O O . PRO A 1 286 ? -34.692 2.845 46.450 1.00 37.22 286 PRO A O 1
ATOM 2339 N N . LEU A 1 287 ? -32.593 2.321 45.829 1.00 43.81 287 LEU A N 1
ATOM 2340 C CA . LEU A 1 287 ? -32.395 1.323 46.867 1.00 43.81 287 LEU A CA 1
ATOM 2341 C C . LEU A 1 287 ? -32.349 2.097 48.181 1.00 43.81 287 LEU A C 1
ATOM 2343 O O . LEU A 1 287 ? -31.450 2.909 48.408 1.00 43.81 287 LEU A O 1
ATOM 2347 N N . GLN A 1 288 ? -33.367 1.884 49.015 1.00 38.03 288 GLN A N 1
ATOM 2348 C CA . GLN A 1 288 ? -33.346 2.297 50.408 1.00 38.03 288 GLN A CA 1
ATOM 2349 C C . GLN A 1 288 ? -32.003 1.847 50.982 1.00 38.03 288 GLN A C 1
ATOM 2351 O O . GLN A 1 288 ? -31.716 0.649 51.020 1.00 38.03 288 GLN A O 1
ATOM 2356 N N . ARG A 1 289 ? -31.162 2.813 51.371 1.00 37.47 289 ARG A N 1
ATOM 2357 C CA . ARG A 1 289 ? -29.945 2.552 52.138 1.00 37.47 289 ARG A CA 1
ATOM 2358 C C . ARG A 1 289 ? -30.330 1.619 53.283 1.00 37.47 289 ARG A C 1
ATOM 2360 O O . ARG A 1 289 ? -31.014 2.052 54.208 1.00 37.47 289 ARG A O 1
ATOM 2367 N N . LYS A 1 290 ? -29.875 0.365 53.252 1.00 38.97 290 LYS A N 1
ATOM 2368 C CA . LYS A 1 290 ? -29.691 -0.372 54.499 1.00 38.97 290 LYS A CA 1
ATOM 2369 C C . LYS A 1 290 ? -28.527 0.313 55.204 1.00 38.97 290 LYS A C 1
ATOM 2371 O O . LYS A 1 290 ? -27.370 0.066 54.894 1.00 38.97 290 LYS A O 1
ATOM 2376 N N . LEU A 1 291 ? -28.879 1.274 56.053 1.00 38.00 291 LEU A N 1
ATOM 2377 C CA . LEU A 1 291 ? -28.050 1.718 57.162 1.00 38.00 291 LEU A CA 1
ATOM 2378 C C . LEU A 1 291 ? -27.795 0.494 58.041 1.00 38.00 291 LEU A C 1
ATOM 2380 O O . LEU A 1 291 ? -28.712 0.085 58.747 1.00 38.00 291 LEU A O 1
ATOM 2384 N N . LEU A 1 292 ? -26.596 -0.074 57.952 1.00 35.28 292 LEU A N 1
ATOM 2385 C CA . LEU A 1 292 ? -25.907 -0.789 59.024 1.00 35.28 292 LEU A CA 1
ATOM 2386 C C . LEU A 1 292 ? -24.405 -0.567 58.834 1.00 35.28 292 LEU A C 1
ATOM 2388 O O . LEU A 1 292 ? -23.929 -0.797 57.700 1.00 35.28 292 LEU A O 1
#

Foldseek 3Di:
DVVVVVVPPPPPVVVVVLVPDDLVNLVCVLLVLLLVQLVVQQVVADDQKFKAQPPPRDGDNDSVVSSVCSVCLLVVVCPVRIDIGHCVVVSSVVSVVVSPVSVVSSVVNVVVVVVLVVVLVVVLVVLLVVLVVLLVLLVVLLVLLVVLLVCLLVVNDDPVNLVCLLVSLVSLLVSLVVVLVSLPDPDPDPRDDQNQQVSLLSSLVSNLVSLVSNLSSLVSCLVSVHDNPDPSSVVSVVSSLVSNVVSLVSVVPSPSYDPVSNVVSVVSSVVSSVSVVVSNPDDDPPDDPPDD

Mean predicted aligned error: 9.84 Å

pLDDT: mean 85.27, std 15.94, range [35.28, 98.12]